Protein AF-A0A6A5ASH8-F1 (afdb_monomer_lite)

InterPro domains:
  IPR018303 P-type ATPase, phosphorylation site [PS00154] (91-97)
  IPR023299 P-type ATPase, cytoplasmic domain N [G3DSA:3.40.1110.10] (84-342)
  IPR023299 P-type ATPase, cytoplasmic domain N [SSF81660] (96-300)

Secondary structure (DSSP, 8-state):
-GGGGGGS-TTHHHHHHHHHHHHHHHHHT-GGGEE--S-----S--TTSTTTTS--------------EEP--S-STTTTGGGT-------TBTTTEEEEEEEEEEEETTEEE----SS----TT---TTB----HHHHIIIIIS--HHHHHHHHHHHHSS-PEEEE-TTT--EEEE-S-HHHHHHHHHHHHTTEEEEEE-SSEEEEEETTEEEEEEEEEEE---TTT-EEEEEEEETT-S--EEEEEEE-HHHHGGGBPPPSSHHHHHHHHHHHHHHHHHHHTT-EEEEEEEEEE-HHHHHHHHHHHHHHHH-TT--HHHHHHHHHHHT-SBEEEEEEEEEEEE--TTGGGT--

Radius of gyration: 28.32 Å; chains: 1; bounding box: 68×52×88 Å

Sequence (355 aa):
MLLFSNFVPISLQVTVDITRFVQSILLCLDTEMALGGVGVTVYPYCPCYIYTHYLYSTKYYISLNLSLSWCQVRCSDLNEDLGVIQHIFTDKTGTLTCNNMEFRKCAIDGVSFGNVAGPPSAPRGSYLTHVNIADKALQQKVVDERHPRFVQFFVNLAVNSAVVPIVDAGTGRLVYSAISPDEEALVCAAKHFDVTLLRHDSTSVAVSRFGDTVLFDVLHMFEFSSERKKSSMIVRERGGSAGVILFCKGADTVVFPALRSPVDAEEDERYTAMKQHLVTYAAEGLRVLCVAQRELSDDVYEAWNAKYLAAKTASDTTEDDLDAIVRDIETQLDLVGITGTTLLVMTYPAWKQTL

Structure (mmCIF, N/CA/C/O backbone):
data_AF-A0A6A5ASH8-F1
#
_entry.id   AF-A0A6A5ASH8-F1
#
loop_
_atom_site.group_PDB
_atom_site.id
_atom_site.type_symbol
_atom_site.label_atom_id
_atom_site.label_alt_id
_atom_site.label_comp_id
_atom_site.label_asym_id
_atom_site.label_entity_id
_atom_site.label_seq_id
_atom_site.pdbx_PDB_ins_code
_atom_site.Cartn_x
_atom_site.Cartn_y
_atom_site.Cartn_z
_atom_site.occupancy
_atom_site.B_iso_or_equiv
_atom_site.auth_seq_id
_atom_site.auth_comp_id
_atom_site.auth_asym_id
_atom_site.auth_atom_id
_atom_site.pdbx_PDB_model_num
ATOM 1 N N . MET A 1 1 ? 45.382 25.928 -60.338 1.00 61.06 1 MET A N 1
ATOM 2 C CA . MET A 1 1 ? 44.403 25.399 -59.360 1.00 61.06 1 MET A CA 1
ATOM 3 C C . MET A 1 1 ? 43.492 24.305 -59.920 1.00 61.06 1 MET A C 1
ATOM 5 O O . MET A 1 1 ? 43.236 23.367 -59.186 1.00 61.06 1 MET A O 1
ATOM 9 N N . LEU A 1 2 ? 43.055 24.340 -61.190 1.00 70.31 2 LEU A N 1
ATOM 10 C CA . LEU A 1 2 ? 42.171 23.300 -61.761 1.00 70.31 2 LEU A CA 1
ATOM 11 C C . LEU A 1 2 ? 42.759 21.873 -61.758 1.00 70.31 2 LEU A C 1
ATOM 13 O O . LEU A 1 2 ? 42.011 20.919 -61.578 1.00 70.31 2 LEU A O 1
ATOM 17 N N . LEU A 1 3 ? 44.085 21.722 -61.879 1.00 74.62 3 LEU A N 1
ATOM 18 C CA . LEU A 1 3 ? 44.760 20.412 -61.876 1.00 74.62 3 LEU A CA 1
ATOM 19 C C . LEU A 1 3 ? 44.613 19.641 -60.545 1.00 74.62 3 LEU A C 1
ATOM 21 O O . LEU A 1 3 ? 44.670 18.419 -60.540 1.00 74.62 3 LEU A O 1
ATOM 25 N N . PHE A 1 4 ? 44.401 20.352 -59.430 1.00 78.88 4 PHE A N 1
ATOM 26 C CA . PHE A 1 4 ? 44.223 19.781 -58.085 1.00 78.88 4 PHE A CA 1
ATOM 27 C C . PHE A 1 4 ? 42.782 19.916 -57.571 1.00 78.88 4 PHE A C 1
ATOM 29 O O . PHE A 1 4 ? 42.524 19.702 -56.392 1.00 78.88 4 PHE A O 1
ATOM 36 N N . SER A 1 5 ? 41.829 20.267 -58.442 1.00 73.94 5 SER A N 1
ATOM 37 C CA . SER A 1 5 ? 40.418 20.445 -58.061 1.00 73.94 5 SER A CA 1
ATOM 38 C C . SER A 1 5 ? 39.771 19.175 -57.494 1.00 73.94 5 SER A C 1
ATOM 40 O O . SER A 1 5 ? 38.853 19.272 -56.691 1.00 73.94 5 SER A O 1
ATOM 42 N N . ASN A 1 6 ? 40.305 17.998 -57.833 1.00 75.00 6 ASN A N 1
ATOM 43 C CA . ASN A 1 6 ? 39.847 16.701 -57.329 1.00 75.00 6 ASN A CA 1
ATOM 44 C C . ASN A 1 6 ? 40.513 16.261 -56.012 1.00 75.00 6 ASN A C 1
ATOM 46 O O . ASN A 1 6 ? 40.246 15.157 -55.547 1.00 75.00 6 ASN A O 1
ATOM 50 N N . PHE A 1 7 ? 41.396 17.072 -55.414 1.00 82.50 7 PHE A N 1
ATOM 51 C CA . PHE A 1 7 ? 42.051 16.718 -54.145 1.00 82.50 7 PHE A CA 1
ATOM 52 C C . PHE A 1 7 ? 41.056 16.689 -52.972 1.00 82.50 7 PHE A C 1
ATOM 54 O O . PHE A 1 7 ? 41.227 15.920 -52.032 1.00 82.50 7 PHE A O 1
ATOM 61 N N . VAL A 1 8 ? 39.981 17.480 -53.069 1.00 82.62 8 VAL A N 1
ATOM 62 C CA . VAL A 1 8 ? 38.765 17.328 -52.263 1.00 82.62 8 VAL A CA 1
ATOM 63 C C . VAL A 1 8 ? 37.670 16.809 -53.198 1.00 82.62 8 VAL A C 1
ATOM 65 O O . VAL A 1 8 ? 37.247 17.544 -54.092 1.00 82.62 8 VAL A O 1
ATOM 68 N N . PRO A 1 9 ? 37.223 15.550 -53.055 1.00 85.56 9 PRO A N 1
ATOM 69 C CA . PRO A 1 9 ? 36.220 14.990 -53.949 1.00 85.56 9 PRO A CA 1
ATOM 70 C C . PRO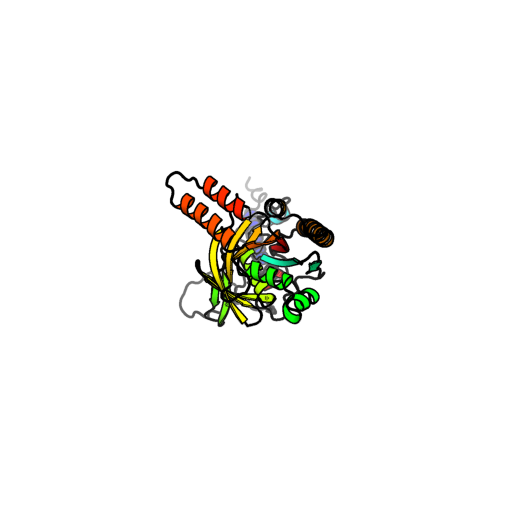 A 1 9 ? 34.888 15.728 -53.807 1.00 85.56 9 PRO A C 1
ATOM 72 O O . PRO A 1 9 ? 34.335 15.817 -52.714 1.00 85.56 9 PRO A O 1
ATOM 75 N N . ILE A 1 10 ? 34.323 16.188 -54.925 1.00 83.56 10 ILE A N 1
ATOM 76 C CA . ILE A 1 10 ? 33.006 16.852 -54.954 1.00 83.56 10 ILE A CA 1
ATOM 77 C C . ILE A 1 10 ? 31.899 15.900 -54.464 1.00 83.56 10 ILE A C 1
ATOM 79 O O . ILE A 1 10 ? 30.915 16.330 -53.870 1.00 83.56 10 ILE A O 1
ATOM 83 N N . SER A 1 11 ? 32.075 14.591 -54.666 1.00 90.81 11 SER A N 1
ATOM 84 C CA . SER A 1 11 ? 31.130 13.560 -54.233 1.00 90.81 11 SER A CA 1
A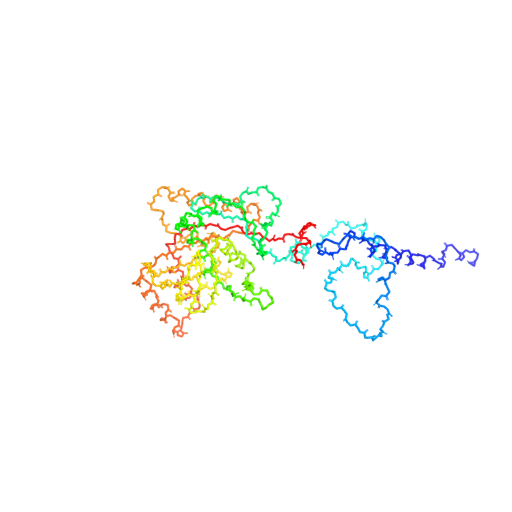TOM 85 C C . SER A 1 11 ? 31.246 13.174 -52.757 1.00 90.81 11 SER A C 1
ATOM 87 O O . SER A 1 11 ? 30.417 12.396 -52.299 1.00 90.81 11 SER A O 1
ATOM 89 N N . LEU A 1 12 ? 32.248 13.666 -52.013 1.00 89.88 12 LEU A N 1
ATOM 90 C CA . LEU A 1 12 ? 32.526 13.201 -50.647 1.00 89.88 12 LEU A CA 1
ATOM 91 C C . LEU A 1 12 ? 31.302 13.346 -49.734 1.00 89.88 12 LEU A C 1
ATOM 93 O O . LEU A 1 12 ? 30.912 12.379 -49.088 1.00 89.88 12 LEU A O 1
ATOM 97 N N . GLN A 1 13 ? 30.665 14.521 -49.741 1.00 88.50 13 GLN A N 1
ATOM 98 C CA . GLN A 1 13 ? 29.492 14.785 -48.906 1.00 88.50 13 GLN A CA 1
ATOM 99 C C . GLN A 1 13 ? 28.311 13.885 -49.287 1.00 88.50 13 GLN A C 1
ATOM 101 O O . GLN A 1 13 ? 27.715 13.255 -48.423 1.00 88.50 13 GLN A O 1
ATOM 106 N N . VAL A 1 14 ? 28.036 13.743 -50.588 1.00 90.25 14 VAL A N 1
ATOM 107 C CA . VAL A 1 14 ? 26.940 12.897 -51.086 1.00 90.25 14 VAL A CA 1
ATOM 108 C C . VAL A 1 14 ? 27.158 11.431 -50.701 1.00 90.25 14 VAL A C 1
ATOM 110 O O . VAL A 1 14 ? 26.218 10.753 -50.295 1.00 90.25 14 VAL A O 1
ATOM 113 N N . THR A 1 15 ? 28.395 10.934 -50.784 1.00 92.31 15 THR A N 1
ATOM 114 C CA . THR A 1 15 ? 28.727 9.566 -50.367 1.00 92.31 15 THR A CA 1
ATOM 115 C C . THR A 1 15 ? 28.517 9.363 -48.863 1.00 92.31 15 THR A C 1
ATOM 117 O O . THR A 1 15 ? 27.989 8.324 -48.465 1.00 92.31 15 THR A O 1
ATOM 120 N N . VAL A 1 16 ? 28.896 10.334 -48.026 1.00 89.94 16 VAL A N 1
ATOM 121 C CA . VAL A 1 16 ? 28.680 10.277 -46.568 1.00 89.94 16 VAL A CA 1
ATOM 122 C C . VAL A 1 16 ? 27.186 10.291 -46.237 1.00 89.94 16 VAL A C 1
ATOM 124 O O . VAL A 1 16 ? 26.731 9.437 -45.478 1.00 89.94 16 VAL A O 1
ATOM 127 N N . ASP A 1 17 ? 26.407 11.173 -46.864 1.00 87.69 17 ASP A N 1
ATOM 128 C CA . ASP A 1 17 ? 24.962 11.277 -46.631 1.00 87.69 17 ASP A CA 1
ATOM 129 C C . ASP A 1 17 ? 24.230 9.985 -47.040 1.00 87.69 17 ASP A C 1
ATOM 131 O O . ASP A 1 17 ? 23.392 9.478 -46.292 1.00 87.69 17 ASP A O 1
ATOM 135 N N . ILE A 1 18 ? 24.595 9.385 -48.183 1.00 88.19 18 ILE A N 1
ATOM 136 C CA . ILE A 1 18 ? 24.060 8.080 -48.612 1.00 88.19 18 ILE A CA 1
ATOM 137 C C . ILE A 1 18 ? 24.446 6.982 -47.617 1.00 88.19 18 ILE A C 1
ATOM 139 O O . ILE A 1 18 ? 23.618 6.135 -47.283 1.00 88.19 18 ILE A O 1
ATOM 143 N N . THR A 1 19 ? 25.686 6.989 -47.127 1.00 90.31 19 THR A N 1
ATOM 144 C CA . THR A 1 19 ? 26.158 5.990 -46.158 1.00 90.31 19 THR A CA 1
ATOM 145 C C . THR A 1 19 ? 25.352 6.071 -44.862 1.00 90.31 19 THR A C 1
ATOM 147 O O . THR A 1 19 ? 24.836 5.052 -44.400 1.00 90.31 19 THR A O 1
ATOM 150 N N . ARG A 1 20 ? 25.157 7.280 -44.324 1.00 87.69 20 ARG A N 1
ATOM 151 C CA . ARG A 1 20 ? 24.332 7.534 -43.131 1.00 87.69 20 ARG A CA 1
ATOM 152 C C . ARG A 1 20 ? 22.879 7.131 -43.342 1.00 87.69 20 ARG A C 1
ATOM 154 O O . ARG A 1 20 ? 22.284 6.497 -42.476 1.00 87.69 20 ARG A O 1
ATOM 161 N N . PHE A 1 21 ? 22.322 7.429 -44.511 1.00 85.56 21 PHE A N 1
ATOM 162 C CA . PHE A 1 21 ? 20.964 7.026 -44.861 1.00 85.56 21 PHE A CA 1
ATOM 163 C C . PHE A 1 21 ? 20.799 5.498 -44.874 1.00 85.56 21 PHE A C 1
ATOM 165 O O . PHE A 1 21 ? 19.860 4.971 -44.277 1.00 85.56 21 PHE A O 1
ATOM 172 N N . VAL A 1 22 ? 21.735 4.769 -45.492 1.00 85.94 22 VAL A N 1
ATOM 173 C CA . VAL A 1 22 ? 21.712 3.297 -45.517 1.00 85.94 22 VAL A CA 1
ATOM 174 C C . VAL A 1 22 ? 21.874 2.716 -44.110 1.00 85.94 22 VAL A C 1
ATOM 176 O O . VAL A 1 22 ? 21.140 1.797 -43.751 1.00 85.94 22 VAL A O 1
ATOM 179 N N . GLN A 1 23 ? 22.772 3.266 -43.287 1.00 88.50 23 GLN A N 1
ATOM 180 C CA . GLN A 1 23 ? 22.913 2.870 -41.880 1.00 88.50 23 GLN A CA 1
ATOM 181 C C . GLN A 1 23 ? 21.595 3.035 -41.109 1.00 88.50 23 GLN A C 1
ATOM 183 O O . GLN A 1 23 ? 21.186 2.122 -40.394 1.00 88.50 23 GLN A O 1
ATOM 188 N N . SER A 1 24 ? 20.893 4.157 -41.293 1.00 85.25 24 SER A N 1
ATOM 189 C CA . SER A 1 24 ? 19.597 4.392 -40.648 1.00 85.25 24 SER A CA 1
ATOM 190 C C . SER A 1 24 ? 18.530 3.388 -41.086 1.00 85.25 24 SER A C 1
ATOM 192 O O . SER A 1 24 ? 17.739 2.953 -40.254 1.00 85.25 24 SER A O 1
ATOM 194 N N . ILE A 1 25 ? 18.521 2.973 -42.359 1.00 82.38 25 ILE A N 1
ATOM 195 C CA . ILE A 1 25 ? 17.627 1.904 -42.833 1.00 82.38 25 ILE A CA 1
ATOM 196 C C . ILE A 1 25 ? 17.935 0.590 -42.113 1.00 82.38 25 ILE A C 1
ATOM 198 O O . ILE A 1 25 ? 17.011 -0.076 -41.656 1.00 82.38 25 ILE A O 1
ATOM 202 N N . LEU A 1 26 ? 19.214 0.223 -41.989 1.00 86.94 26 LEU A N 1
ATOM 203 C CA . LEU A 1 26 ? 19.607 -1.017 -41.318 1.00 86.94 26 LEU A CA 1
ATOM 204 C C . LEU A 1 26 ? 19.192 -1.027 -39.842 1.00 86.94 26 LEU A C 1
ATOM 206 O O . LEU A 1 26 ? 18.666 -2.036 -39.384 1.00 86.94 26 LEU A O 1
ATOM 210 N N . LEU A 1 27 ? 19.346 0.095 -39.130 1.00 82.50 27 LEU A N 1
ATOM 211 C CA . LEU A 1 27 ? 18.881 0.231 -37.744 1.00 82.50 27 LEU A CA 1
ATOM 212 C C . LEU A 1 27 ? 17.358 0.064 -37.627 1.00 82.50 27 LEU A C 1
ATOM 214 O O . LEU A 1 27 ? 16.881 -0.630 -36.738 1.00 82.50 27 LEU A O 1
ATOM 218 N N . CYS A 1 28 ? 16.579 0.652 -38.537 1.00 81.88 28 CYS A N 1
ATOM 219 C CA . CYS A 1 28 ? 15.118 0.514 -38.521 1.00 81.88 28 CYS A CA 1
ATOM 220 C C . CYS A 1 28 ? 14.630 -0.910 -38.855 1.00 81.88 28 CYS A C 1
ATOM 222 O O . CYS A 1 28 ? 13.510 -1.271 -38.497 1.00 81.88 28 CYS A O 1
ATOM 224 N N . LEU A 1 29 ? 15.433 -1.705 -39.571 1.00 80.69 29 LEU A N 1
ATOM 225 C CA . LEU A 1 29 ? 15.098 -3.080 -39.959 1.00 80.69 29 LEU A CA 1
ATOM 226 C C . LEU A 1 29 ? 15.543 -4.130 -38.934 1.00 80.69 29 LEU A C 1
ATOM 228 O O . LEU A 1 29 ? 15.264 -5.315 -39.128 1.00 80.69 29 LEU A O 1
ATOM 232 N N . ASP A 1 30 ? 16.224 -3.720 -37.864 1.00 81.81 30 ASP A N 1
ATOM 233 C CA . ASP A 1 30 ? 16.672 -4.634 -36.823 1.00 81.81 30 ASP A CA 1
ATOM 234 C C . ASP A 1 30 ? 15.481 -5.169 -36.014 1.00 81.81 30 ASP A C 1
ATOM 236 O O . ASP A 1 30 ? 14.775 -4.434 -35.318 1.00 81.81 30 ASP A O 1
ATOM 240 N N . THR A 1 31 ? 15.264 -6.480 -36.101 1.00 78.81 31 THR A N 1
ATOM 241 C CA . THR A 1 31 ? 14.181 -7.172 -35.401 1.00 78.81 31 THR A CA 1
ATOM 242 C C . THR A 1 31 ? 14.396 -7.242 -33.893 1.00 78.81 31 THR A C 1
ATOM 244 O O . THR A 1 31 ? 13.418 -7.373 -33.161 1.00 78.81 31 THR A O 1
ATOM 247 N N . GLU A 1 32 ? 15.639 -7.141 -33.413 1.00 79.12 32 GLU A N 1
ATOM 248 C CA . GLU A 1 32 ? 15.950 -7.131 -31.976 1.00 79.12 32 GLU A CA 1
ATOM 249 C C . GLU A 1 32 ? 15.582 -5.795 -31.315 1.00 79.12 32 GLU A C 1
ATOM 251 O O . GLU A 1 32 ? 15.390 -5.729 -30.101 1.00 79.12 32 GLU A O 1
ATOM 256 N N . MET A 1 33 ? 15.430 -4.734 -32.114 1.00 78.19 33 MET A N 1
ATOM 257 C CA . MET A 1 33 ? 14.974 -3.415 -31.667 1.00 78.19 33 MET A CA 1
ATOM 258 C C . MET A 1 33 ? 13.480 -3.173 -31.950 1.00 78.19 33 MET A C 1
ATOM 260 O O . MET A 1 33 ? 13.017 -2.028 -31.946 1.00 78.19 33 MET A O 1
ATOM 264 N N . ALA A 1 34 ? 12.718 -4.239 -32.210 1.00 75.31 34 ALA A N 1
ATOM 265 C CA . ALA A 1 34 ? 11.271 -4.190 -32.371 1.00 75.31 34 ALA A CA 1
ATOM 266 C C . ALA A 1 34 ? 10.556 -4.562 -31.064 1.00 75.31 34 ALA A C 1
ATOM 268 O O . ALA A 1 34 ? 10.851 -5.578 -30.433 1.00 75.31 34 ALA A O 1
ATOM 269 N N . LEU A 1 35 ? 9.559 -3.768 -30.679 1.00 67.38 35 LEU A N 1
ATOM 270 C CA . LEU A 1 35 ? 8.687 -4.037 -29.543 1.00 67.38 35 LEU A CA 1
ATOM 271 C C . LEU A 1 35 ? 7.365 -4.647 -30.019 1.00 67.38 35 LEU A C 1
ATOM 273 O O . LEU A 1 35 ? 6.595 -3.975 -30.700 1.00 67.38 35 LEU A O 1
ATOM 277 N N . GLY A 1 36 ? 7.081 -5.894 -29.627 1.00 55.91 36 GLY A N 1
ATOM 278 C CA . GLY A 1 36 ? 5.807 -6.570 -29.892 1.00 55.91 36 GLY A CA 1
ATOM 279 C C . GLY A 1 36 ? 5.441 -7.592 -28.808 1.00 55.91 36 GLY A C 1
ATOM 280 O O . GLY A 1 36 ? 6.280 -8.394 -28.386 1.00 55.91 36 GLY A O 1
ATOM 281 N N . GLY A 1 37 ? 4.182 -7.557 -28.359 1.00 41.97 37 GLY A N 1
ATOM 282 C CA . GLY A 1 37 ? 3.605 -8.518 -27.417 1.00 41.97 37 GLY A CA 1
ATOM 283 C C . GLY A 1 37 ? 3.565 -9.947 -27.980 1.00 41.97 37 GLY A C 1
ATOM 284 O O . GLY A 1 37 ? 3.381 -10.157 -29.174 1.00 41.97 37 GLY A O 1
ATOM 285 N N . VAL A 1 38 ? 3.804 -10.915 -27.090 1.00 35.34 38 VAL A N 1
ATOM 286 C CA . VAL A 1 38 ? 3.651 -12.383 -27.198 1.00 35.34 38 VAL A CA 1
ATOM 287 C C . VAL A 1 38 ? 3.452 -12.993 -28.608 1.00 35.34 38 VAL A C 1
ATOM 289 O O . VAL A 1 38 ? 2.374 -12.946 -29.187 1.00 35.34 38 VAL A O 1
ATOM 292 N N . GLY A 1 39 ? 4.447 -13.766 -29.068 1.00 36.59 39 GLY A N 1
ATOM 293 C CA . GLY A 1 39 ? 4.182 -14.977 -29.864 1.00 36.59 39 GLY A CA 1
ATOM 294 C C . GLY A 1 39 ? 4.119 -14.869 -31.391 1.00 36.59 39 GLY A C 1
ATOM 295 O O . GLY A 1 39 ? 3.540 -15.758 -32.009 1.00 36.59 39 GLY A O 1
ATOM 296 N N . VAL A 1 40 ? 4.732 -13.868 -32.028 1.0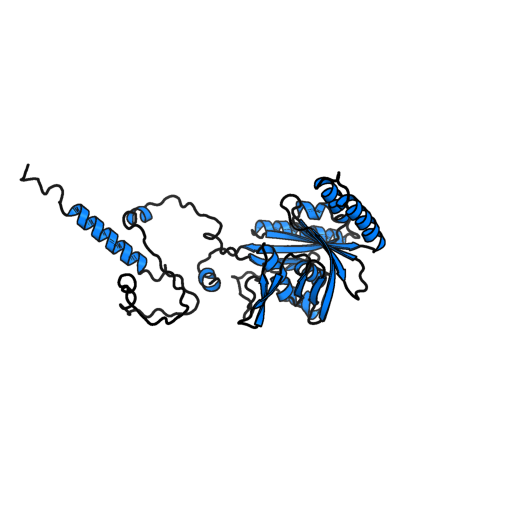0 31.78 40 VAL A N 1
ATOM 297 C CA . VAL A 1 40 ? 4.863 -13.859 -33.497 1.00 31.78 40 VAL A CA 1
ATOM 298 C C . VAL A 1 40 ? 6.238 -14.382 -33.908 1.00 31.78 40 VAL A C 1
ATOM 300 O O . VAL A 1 40 ? 7.262 -13.738 -33.691 1.00 31.78 40 VAL A O 1
ATOM 303 N N . THR A 1 41 ? 6.266 -15.571 -34.508 1.00 31.61 41 THR A N 1
ATOM 304 C CA . THR A 1 41 ? 7.421 -16.058 -35.266 1.00 31.61 41 THR A CA 1
ATOM 305 C C . THR A 1 41 ? 7.581 -15.162 -36.493 1.00 31.61 41 THR A C 1
ATOM 307 O O . THR A 1 41 ? 6.741 -15.182 -37.392 1.00 31.61 41 THR A O 1
ATOM 310 N N . VAL A 1 42 ? 8.627 -14.337 -36.514 1.00 34.16 42 VAL A N 1
ATOM 311 C CA . VAL A 1 42 ? 8.970 -13.514 -37.677 1.00 34.16 42 VAL A CA 1
ATOM 312 C C . VAL A 1 42 ? 9.435 -14.457 -38.786 1.00 34.16 42 VAL A C 1
ATOM 314 O O . VAL A 1 42 ? 10.503 -15.059 -38.687 1.00 34.16 42 VAL A O 1
ATOM 317 N N . TYR A 1 43 ? 8.629 -14.622 -39.835 1.00 30.89 43 TYR A N 1
ATOM 318 C CA . TYR A 1 43 ? 9.119 -15.232 -41.067 1.00 30.89 43 TYR A CA 1
ATOM 319 C C . TYR A 1 43 ? 9.972 -14.195 -41.803 1.00 30.89 43 TYR A C 1
ATOM 321 O O . TYR A 1 43 ? 9.499 -13.074 -42.023 1.00 30.89 43 TYR A O 1
ATOM 329 N N . PRO A 1 44 ? 11.211 -14.530 -42.208 1.00 34.25 44 PRO A N 1
ATOM 330 C CA . PRO A 1 44 ? 11.938 -13.675 -43.125 1.00 34.25 44 PRO A CA 1
ATOM 331 C C . PRO A 1 44 ? 11.151 -13.676 -44.442 1.00 34.25 44 PRO A C 1
ATOM 333 O O . PRO A 1 44 ? 10.610 -14.706 -44.836 1.00 34.25 44 PRO A O 1
ATOM 336 N N . TYR A 1 45 ? 11.093 -12.526 -45.112 1.00 36.28 45 TYR A N 1
ATOM 337 C CA . TYR A 1 45 ? 10.423 -12.292 -46.399 1.00 36.28 45 TYR A CA 1
ATOM 338 C C . TYR A 1 45 ? 8.913 -11.955 -46.347 1.00 36.28 45 TYR A C 1
ATOM 340 O O . TYR A 1 45 ? 8.065 -12.727 -46.780 1.00 36.28 45 TYR A O 1
ATOM 348 N N . CYS A 1 46 ? 8.579 -10.701 -46.012 1.00 33.97 46 CYS A N 1
ATOM 349 C CA . CYS A 1 46 ? 7.640 -9.956 -46.865 1.00 33.97 46 CYS A CA 1
ATOM 350 C C . CYS A 1 46 ? 8.140 -8.522 -47.097 1.00 33.97 46 CYS A C 1
ATOM 352 O O . CYS A 1 46 ? 8.081 -7.701 -46.183 1.00 33.97 46 CYS A O 1
ATOM 354 N N . PRO A 1 47 ? 8.590 -8.172 -48.315 1.00 35.25 47 PRO A N 1
ATOM 355 C CA . PRO A 1 47 ? 9.037 -6.819 -48.669 1.00 35.25 47 PRO A CA 1
ATOM 356 C C . PRO A 1 47 ? 7.875 -5.811 -48.816 1.00 35.25 47 PRO A C 1
ATOM 358 O O . PRO A 1 47 ? 8.011 -4.779 -49.464 1.00 35.25 47 PRO A O 1
ATOM 361 N N . CYS A 1 48 ? 6.710 -6.104 -48.235 1.00 34.56 48 CYS A N 1
ATOM 362 C CA . CYS A 1 48 ? 5.454 -5.421 -48.515 1.00 34.56 48 CYS A CA 1
ATOM 363 C C . CYS A 1 48 ? 5.071 -4.326 -47.491 1.00 34.56 48 CYS A C 1
ATOM 365 O O . CYS A 1 48 ? 4.190 -3.521 -47.780 1.00 34.56 48 CYS A O 1
ATOM 367 N N . TYR A 1 49 ? 5.744 -4.233 -46.335 1.00 40.47 49 TYR A N 1
ATOM 368 C CA . TYR A 1 49 ? 5.362 -3.302 -45.253 1.00 40.47 49 TYR A CA 1
ATOM 369 C C . TYR A 1 49 ? 6.155 -1.986 -45.185 1.00 40.47 49 TYR A C 1
ATOM 371 O O . TYR A 1 49 ? 5.798 -1.095 -44.422 1.00 40.47 49 TYR A O 1
ATOM 379 N N . ILE A 1 50 ? 7.200 -1.817 -46.001 1.00 39.06 50 ILE A N 1
ATOM 380 C CA . ILE A 1 50 ? 8.058 -0.614 -45.956 1.00 39.06 50 ILE A CA 1
ATOM 381 C C . ILE A 1 50 ? 7.436 0.572 -46.731 1.00 39.06 50 ILE A C 1
ATOM 383 O O . ILE A 1 50 ? 7.841 1.718 -46.558 1.00 39.06 50 ILE A O 1
ATOM 387 N N . TYR A 1 51 ? 6.399 0.346 -47.546 1.00 31.78 51 TYR A N 1
ATOM 388 C CA . TYR A 1 51 ? 5.868 1.368 -48.463 1.00 31.78 51 TYR A CA 1
ATOM 389 C C . TYR A 1 51 ? 4.671 2.189 -47.954 1.00 31.78 51 TYR A C 1
ATOM 391 O O . TYR A 1 51 ? 4.264 3.143 -48.620 1.00 31.78 51 TYR A O 1
ATOM 399 N N . THR A 1 52 ? 4.095 1.890 -46.789 1.00 35.28 52 THR A N 1
ATOM 400 C CA . THR A 1 52 ? 2.809 2.492 -46.382 1.00 35.28 52 THR A CA 1
ATOM 401 C C . THR A 1 52 ? 2.888 3.878 -45.741 1.00 35.28 52 THR A C 1
ATOM 403 O O . THR A 1 52 ? 1.847 4.397 -45.352 1.00 35.28 52 THR A O 1
ATOM 406 N N . HIS A 1 53 ? 4.053 4.534 -45.678 1.00 36.16 53 HIS A N 1
ATOM 407 C CA . HIS A 1 53 ? 4.136 5.903 -45.140 1.00 36.16 53 HIS A CA 1
ATOM 408 C C . HIS A 1 53 ? 4.266 7.036 -46.172 1.00 36.16 53 HIS A C 1
ATOM 410 O O . HIS A 1 53 ? 4.273 8.196 -45.767 1.00 36.16 53 HIS A O 1
ATOM 416 N N . TYR A 1 54 ? 4.282 6.746 -47.482 1.00 34.69 54 TYR A N 1
ATOM 417 C CA . TYR A 1 54 ? 4.434 7.782 -48.523 1.00 34.69 54 TYR A CA 1
ATOM 418 C C . TYR A 1 54 ? 3.280 7.944 -49.524 1.00 34.69 54 TYR A C 1
ATOM 420 O O . TYR A 1 54 ? 3.379 8.783 -50.416 1.00 34.69 54 TYR A O 1
ATOM 428 N N . LEU A 1 55 ? 2.157 7.233 -49.387 1.00 28.23 55 LEU A N 1
ATOM 429 C CA . LEU A 1 55 ? 1.014 7.413 -50.292 1.00 28.23 55 LEU A CA 1
ATOM 430 C C . LEU A 1 55 ? -0.301 7.533 -49.517 1.00 28.23 55 LEU A C 1
ATOM 432 O O . LEU A 1 55 ? -0.894 6.548 -49.089 1.00 28.23 55 LEU A O 1
ATOM 436 N N . TYR A 1 56 ? -0.781 8.769 -49.377 1.00 36.28 56 TYR A N 1
ATOM 437 C CA . TYR A 1 56 ? -2.186 9.046 -49.092 1.00 36.28 56 TYR A CA 1
ATOM 438 C C . TYR A 1 56 ? -3.040 8.611 -50.291 1.00 36.28 56 TYR A C 1
ATOM 440 O O . TYR A 1 56 ? -2.903 9.204 -51.357 1.00 36.28 56 TYR A O 1
ATOM 448 N N . SER A 1 57 ? -3.952 7.644 -50.113 1.00 29.23 57 SER A N 1
ATOM 449 C CA . SER A 1 57 ? -5.300 7.660 -50.715 1.00 29.23 57 SER A CA 1
ATOM 450 C C . SER A 1 57 ? -6.171 6.469 -50.266 1.00 29.23 57 SER A C 1
ATOM 452 O O . SER A 1 57 ? -5.847 5.318 -50.513 1.00 29.23 57 SER A O 1
ATOM 454 N N . THR A 1 58 ? -7.306 6.817 -49.651 1.00 33.16 58 THR A N 1
ATOM 455 C CA . THR A 1 58 ? -8.630 6.155 -49.569 1.00 33.16 58 THR A CA 1
ATOM 456 C C . THR A 1 58 ? -8.833 4.639 -49.325 1.00 33.16 58 THR A C 1
ATOM 458 O O . THR A 1 58 ? -8.539 3.792 -50.156 1.00 33.16 58 THR A O 1
ATOM 461 N N . LYS A 1 59 ? -9.655 4.405 -48.277 1.00 32.97 59 LYS A N 1
ATOM 462 C CA . LYS A 1 59 ? -10.626 3.313 -48.016 1.00 32.97 59 LYS A CA 1
ATOM 463 C C . LYS A 1 59 ? -10.081 1.946 -47.564 1.00 32.97 59 LYS A C 1
ATOM 465 O O . LYS A 1 59 ? -9.167 1.398 -48.151 1.00 32.97 59 LYS A O 1
ATOM 470 N N . TYR A 1 60 ? -10.782 1.395 -46.563 1.00 27.42 60 TYR A N 1
ATOM 471 C CA . TYR A 1 60 ? -10.590 0.132 -45.824 1.00 27.42 60 TYR A CA 1
ATOM 472 C C . TYR A 1 60 ? -9.671 0.209 -44.591 1.00 27.42 60 TYR A C 1
ATOM 474 O O . TYR A 1 60 ? -8.468 -0.006 -44.655 1.00 27.42 60 TYR A O 1
ATOM 482 N N . TYR A 1 61 ? -10.290 0.470 -43.433 1.00 28.58 61 TYR A N 1
ATOM 483 C CA . TYR A 1 61 ? -9.711 0.188 -42.120 1.00 28.58 61 TYR A CA 1
ATOM 484 C C . TYR A 1 61 ? -9.928 -1.293 -41.796 1.00 28.58 61 TYR A C 1
ATOM 486 O O . TYR A 1 61 ? -11.067 -1.732 -41.647 1.00 28.58 61 TYR A O 1
ATOM 494 N N . ILE A 1 62 ? -8.843 -2.050 -41.657 1.00 26.77 62 ILE A N 1
ATOM 495 C CA . ILE A 1 62 ? -8.838 -3.307 -40.909 1.00 26.77 62 ILE A CA 1
ATOM 496 C C . ILE A 1 62 ? -8.025 -3.014 -39.649 1.00 26.77 62 ILE A C 1
ATOM 498 O O . ILE A 1 62 ? -6.805 -2.891 -39.709 1.00 26.77 62 ILE A O 1
ATOM 502 N N . SER A 1 63 ? -8.702 -2.835 -38.514 1.00 30.11 63 SER A N 1
ATOM 503 C CA . SER A 1 63 ? -8.051 -2.687 -37.213 1.00 30.11 63 SER A CA 1
ATOM 504 C C . SER A 1 63 ? -7.536 -4.052 -36.746 1.00 30.11 63 SER A C 1
ATOM 506 O O . SER A 1 63 ? -8.183 -4.736 -35.953 1.00 30.11 63 SER A O 1
ATOM 508 N N . LEU A 1 64 ? -6.381 -4.479 -37.255 1.00 34.38 64 LEU A N 1
ATOM 509 C CA . LEU A 1 64 ? -5.560 -5.442 -36.529 1.00 34.38 64 LEU A CA 1
ATOM 510 C C . LEU A 1 64 ? -4.810 -4.649 -35.455 1.00 34.38 64 LEU A C 1
ATOM 512 O O . LEU A 1 64 ? -3.929 -3.855 -35.775 1.00 34.38 64 LEU A O 1
ATOM 516 N N . ASN A 1 65 ? -5.181 -4.843 -34.188 1.00 33.62 65 ASN A N 1
ATOM 517 C CA . ASN A 1 65 ? -4.409 -4.385 -33.031 1.00 33.62 65 ASN A CA 1
ATOM 518 C C . ASN A 1 65 ? -3.062 -5.135 -32.996 1.00 33.62 65 ASN A C 1
ATOM 520 O O . ASN A 1 65 ? -2.897 -6.099 -32.257 1.00 33.62 65 ASN A O 1
ATOM 524 N N . LEU A 1 66 ? -2.110 -4.732 -33.838 1.00 42.34 66 LEU A N 1
ATOM 525 C CA . LEU A 1 66 ? -0.695 -5.063 -33.688 1.00 42.34 66 LEU A CA 1
ATOM 526 C C . LEU A 1 66 ? 0.056 -3.763 -33.423 1.00 42.34 66 LEU A C 1
ATOM 528 O O . LEU A 1 66 ? 0.504 -3.084 -34.344 1.00 42.34 66 LEU A O 1
ATOM 532 N N . SER A 1 67 ? 0.193 -3.413 -32.150 1.00 48.72 67 SER A N 1
ATOM 533 C CA . SER A 1 67 ? 1.075 -2.350 -31.666 1.00 48.72 67 SER A CA 1
ATOM 534 C C . SER A 1 67 ? 2.544 -2.798 -31.722 1.00 48.72 67 SER A C 1
ATOM 536 O O . SER A 1 67 ? 3.237 -2.835 -30.710 1.00 48.72 67 SER A O 1
ATOM 538 N N . LEU A 1 68 ? 3.031 -3.176 -32.908 1.00 58.53 68 LEU A N 1
ATOM 539 C CA . LEU A 1 68 ? 4.461 -3.392 -33.130 1.00 58.53 68 LEU A CA 1
ATOM 540 C C . LEU A 1 68 ? 5.140 -2.036 -33.328 1.00 58.53 68 LEU A C 1
ATOM 542 O O . LEU A 1 68 ? 4.973 -1.398 -34.369 1.00 58.53 68 LEU A O 1
ATOM 546 N N . SER A 1 69 ? 5.895 -1.601 -32.323 1.00 66.81 69 SER A N 1
ATOM 547 C CA . SER A 1 69 ? 6.678 -0.364 -32.371 1.00 66.81 69 SER A CA 1
ATOM 548 C C . SER A 1 69 ? 8.125 -0.701 -32.709 1.00 66.81 69 SER A C 1
ATOM 550 O O . SER A 1 69 ? 8.793 -1.405 -31.960 1.00 66.81 69 SER A O 1
ATOM 552 N N . TRP A 1 70 ? 8.613 -0.207 -33.842 1.00 76.69 70 TRP A N 1
ATOM 553 C CA . TRP A 1 70 ? 9.980 -0.445 -34.308 1.00 76.69 70 TRP A CA 1
ATOM 554 C C . TRP A 1 70 ? 10.898 0.703 -33.899 1.00 76.69 70 TRP A C 1
ATOM 556 O O . TRP A 1 70 ? 10.445 1.844 -33.760 1.00 76.69 70 TRP A O 1
ATOM 566 N N . CYS A 1 71 ? 12.195 0.422 -33.763 1.00 81.31 71 CYS A N 1
ATOM 567 C CA . CYS A 1 71 ? 13.206 1.471 -33.732 1.00 81.31 71 CYS A CA 1
ATOM 568 C C . CYS A 1 71 ? 13.060 2.371 -34.965 1.00 81.31 71 CYS A C 1
ATOM 570 O O . CYS A 1 71 ? 12.963 1.899 -36.098 1.00 81.31 71 CYS A O 1
ATOM 572 N N . GLN A 1 72 ? 13.030 3.682 -34.736 1.00 82.62 72 GLN A N 1
ATOM 573 C CA . GLN A 1 72 ? 12.911 4.667 -35.797 1.00 82.62 72 GLN A CA 1
ATOM 574 C C . GLN A 1 72 ? 14.014 5.707 -35.655 1.00 82.62 72 GLN A C 1
ATOM 576 O O . GLN A 1 72 ? 14.017 6.509 -34.720 1.00 82.62 72 GLN A O 1
ATOM 581 N N . VAL A 1 73 ? 14.913 5.750 -36.635 1.00 82.38 73 VAL A N 1
ATOM 582 C CA . VAL A 1 73 ? 15.932 6.796 -36.712 1.00 82.38 73 VAL A CA 1
ATOM 583 C C . VAL A 1 73 ? 15.292 8.089 -37.219 1.00 82.38 73 VAL A C 1
ATOM 585 O O . VAL A 1 73 ? 14.737 8.139 -38.315 1.00 82.38 73 VAL A O 1
ATOM 588 N N . ARG A 1 74 ? 15.344 9.146 -36.402 1.00 84.75 74 ARG A N 1
ATOM 589 C CA . ARG A 1 74 ? 14.802 10.477 -36.741 1.00 84.75 74 ARG A CA 1
ATOM 590 C C . ARG A 1 74 ? 15.847 11.421 -37.337 1.00 84.75 74 ARG A C 1
ATOM 592 O O . ARG A 1 74 ? 15.474 12.341 -38.055 1.00 84.75 74 ARG A O 1
ATOM 599 N N . CYS A 1 75 ? 17.126 11.187 -37.047 1.00 84.94 75 CYS A N 1
ATOM 600 C CA . CYS A 1 75 ? 18.256 11.972 -37.534 1.00 84.94 75 CYS A CA 1
ATOM 601 C C . CYS A 1 75 ? 19.414 11.026 -37.875 1.00 84.94 75 CYS A C 1
ATOM 603 O O . CYS A 1 75 ? 19.935 10.362 -36.983 1.00 84.94 75 CYS A O 1
ATOM 605 N N . SER A 1 76 ? 19.792 10.942 -39.153 1.00 87.38 76 SER A N 1
ATOM 606 C CA . SER A 1 76 ? 20.855 10.050 -39.643 1.00 87.38 76 SER A CA 1
ATOM 607 C C . SER A 1 76 ? 22.266 10.617 -39.461 1.00 87.38 76 SER A C 1
ATOM 609 O O . SER A 1 76 ? 23.243 9.880 -39.565 1.00 87.38 76 SER A O 1
ATOM 611 N N . ASP A 1 77 ? 22.390 11.918 -39.183 1.00 86.69 77 ASP A N 1
ATOM 612 C CA . ASP A 1 77 ? 23.687 12.593 -39.035 1.00 86.69 77 ASP A CA 1
ATOM 613 C C . ASP A 1 77 ? 24.472 12.132 -37.806 1.00 86.69 77 ASP A C 1
ATOM 615 O O . ASP A 1 77 ? 25.695 12.225 -37.790 1.00 86.69 77 ASP A O 1
ATOM 619 N N . LEU A 1 78 ? 23.768 11.590 -36.811 1.00 88.25 78 LEU A N 1
ATOM 620 C CA . LEU A 1 78 ? 24.311 11.208 -35.507 1.00 88.25 78 LEU A CA 1
ATOM 621 C C . LEU A 1 78 ? 24.589 9.701 -35.387 1.00 88.25 78 LEU A C 1
ATOM 623 O O . LEU A 1 78 ? 24.895 9.220 -34.299 1.00 88.25 78 LEU A O 1
ATOM 627 N N . ASN A 1 79 ? 24.466 8.930 -36.472 1.00 88.75 79 ASN A N 1
ATOM 628 C CA . ASN A 1 79 ? 24.629 7.472 -36.414 1.00 88.75 79 ASN A CA 1
ATOM 629 C C . ASN A 1 79 ? 26.025 7.056 -35.915 1.00 88.75 79 ASN A C 1
ATOM 631 O O . ASN A 1 79 ? 26.147 6.087 -35.172 1.00 88.75 79 ASN A O 1
ATOM 635 N N . GLU A 1 80 ? 27.074 7.779 -36.317 1.00 89.44 80 GLU A N 1
ATOM 636 C CA . GLU A 1 80 ? 28.457 7.510 -35.894 1.00 89.44 80 GLU A CA 1
ATOM 637 C C . GLU A 1 80 ? 28.700 7.933 -34.439 1.00 89.44 80 GLU A C 1
ATOM 639 O O . GLU A 1 80 ? 29.423 7.248 -33.712 1.00 89.44 80 GLU A O 1
ATOM 644 N N . ASP A 1 81 ? 28.031 9.000 -33.987 1.00 90.19 81 ASP A N 1
ATOM 645 C CA . ASP A 1 81 ? 28.137 9.503 -32.615 1.00 90.19 81 ASP A CA 1
ATOM 646 C C . ASP A 1 81 ? 27.641 8.470 -31.597 1.00 90.19 81 ASP A C 1
ATOM 648 O O . ASP A 1 81 ? 28.190 8.393 -30.497 1.00 90.19 81 ASP A O 1
ATOM 652 N N . LEU A 1 82 ? 26.681 7.609 -31.977 1.00 89.94 82 LEU A N 1
ATOM 653 C CA . LEU A 1 82 ? 26.220 6.484 -31.150 1.00 89.94 82 LEU A CA 1
ATOM 654 C C . LEU A 1 82 ? 27.368 5.548 -30.733 1.00 89.94 82 LEU A C 1
ATOM 656 O O . LEU A 1 82 ? 27.325 4.978 -29.644 1.00 89.94 82 LEU A O 1
ATOM 660 N N . GLY A 1 83 ? 28.405 5.407 -31.566 1.00 90.81 83 GLY A N 1
ATOM 661 C CA . GLY A 1 83 ? 29.575 4.570 -31.287 1.00 90.81 83 GLY A CA 1
ATOM 662 C C . GLY A 1 83 ? 30.599 5.200 -30.337 1.00 90.81 83 GLY A C 1
ATOM 663 O O . GLY A 1 83 ? 31.517 4.512 -29.893 1.00 90.81 83 GLY A O 1
ATOM 664 N N . VAL A 1 84 ? 30.459 6.492 -30.022 1.00 94.12 84 VAL A N 1
ATOM 665 C CA . VAL A 1 84 ? 31.425 7.270 -29.223 1.00 94.12 84 VAL A CA 1
ATOM 666 C C . VAL A 1 84 ? 30.807 7.777 -27.908 1.00 94.12 84 VAL A C 1
ATOM 668 O O . VAL A 1 84 ? 31.458 8.476 -27.132 1.00 94.12 84 VAL A O 1
ATOM 671 N N . ILE A 1 85 ? 29.558 7.407 -27.607 1.00 94.19 85 ILE A N 1
ATOM 672 C CA . ILE A 1 85 ? 28.871 7.810 -26.372 1.00 94.19 85 ILE A CA 1
ATOM 673 C C . ILE A 1 85 ? 29.628 7.292 -25.138 1.00 94.19 85 ILE A C 1
ATOM 675 O O . ILE A 1 85 ? 29.843 6.094 -24.979 1.00 94.19 85 ILE A O 1
ATOM 679 N N . GLN A 1 86 ? 29.978 8.204 -24.223 1.00 95.06 86 GLN A N 1
ATOM 680 C CA . GLN A 1 86 ? 30.622 7.882 -22.935 1.00 95.06 86 GLN A CA 1
ATOM 681 C C . GLN A 1 86 ? 29.669 7.974 -21.737 1.00 95.06 86 GLN A C 1
ATOM 683 O O . GLN A 1 86 ? 29.878 7.316 -20.720 1.00 95.06 86 GLN A O 1
ATOM 688 N N . HIS A 1 87 ? 28.624 8.796 -21.844 1.00 94.94 87 HIS A N 1
ATOM 689 C CA . HIS A 1 87 ? 27.681 9.065 -20.763 1.00 94.94 87 HIS A CA 1
ATOM 690 C C . HIS A 1 87 ? 26.246 8.942 -21.274 1.00 94.94 87 HIS A C 1
ATOM 692 O O . HIS A 1 87 ? 25.901 9.524 -22.300 1.00 94.94 87 HIS A O 1
ATOM 698 N N . ILE A 1 88 ? 25.410 8.210 -20.533 1.00 92.75 88 ILE A N 1
ATOM 699 C CA . ILE A 1 88 ? 23.976 8.073 -20.799 1.00 92.75 88 ILE A CA 1
ATOM 700 C C . ILE A 1 88 ? 23.226 8.738 -19.650 1.00 92.75 88 ILE A C 1
ATOM 702 O O . ILE A 1 88 ? 23.337 8.318 -18.498 1.00 92.75 88 ILE A O 1
ATOM 706 N N . PHE A 1 89 ? 22.452 9.769 -19.972 1.00 93.44 89 PHE A N 1
ATOM 707 C CA . PHE A 1 89 ? 21.498 10.364 -19.046 1.00 93.44 89 PHE A CA 1
ATOM 708 C C . PHE A 1 89 ? 20.144 9.706 -19.288 1.00 93.44 89 PHE A C 1
ATOM 710 O O . PHE A 1 89 ? 19.615 9.767 -20.394 1.00 93.44 89 PHE A O 1
ATOM 717 N N . THR A 1 90 ? 19.607 9.045 -18.268 1.00 87.12 90 THR A N 1
ATOM 718 C CA . THR A 1 90 ? 18.326 8.340 -18.351 1.00 87.12 90 THR A CA 1
ATOM 719 C C . THR A 1 90 ? 17.326 8.975 -17.407 1.00 87.12 90 THR A C 1
ATOM 721 O O . THR A 1 90 ? 17.662 9.291 -16.264 1.00 87.12 90 THR A O 1
ATOM 724 N N . ASP A 1 91 ? 16.085 9.120 -17.866 1.00 89.38 91 ASP A N 1
ATOM 725 C CA . ASP A 1 91 ? 14.978 9.388 -16.958 1.00 89.38 91 ASP A CA 1
ATOM 726 C C . ASP A 1 91 ? 14.609 8.099 -16.205 1.00 89.38 91 ASP A C 1
ATOM 728 O O . ASP A 1 91 ? 14.848 6.981 -16.671 1.00 89.38 91 ASP A O 1
ATOM 732 N N . LYS A 1 92 ? 14.043 8.236 -15.010 1.00 83.69 92 LYS A N 1
ATOM 733 C CA . LYS A 1 92 ? 13.570 7.112 -14.202 1.00 83.69 92 LYS A CA 1
ATOM 734 C C . LYS A 1 92 ? 12.188 6.657 -14.660 1.00 83.69 92 LYS A C 1
ATOM 736 O O . LYS A 1 92 ? 11.948 5.456 -14.821 1.00 83.69 92 LYS A O 1
ATOM 741 N N . THR A 1 93 ? 11.269 7.599 -14.833 1.00 78.56 93 THR A N 1
ATOM 742 C CA . THR A 1 93 ? 9.855 7.301 -15.079 1.00 78.56 93 THR A CA 1
ATOM 743 C C . THR A 1 93 ? 9.620 7.128 -16.573 1.00 78.56 93 THR A C 1
ATOM 745 O O . THR A 1 93 ? 10.024 7.963 -17.369 1.00 78.56 93 THR A O 1
ATOM 748 N N . GLY A 1 94 ? 9.020 6.007 -16.980 1.00 71.00 94 GLY A N 1
ATOM 749 C CA . GLY A 1 94 ? 8.733 5.737 -18.393 1.00 71.00 94 GLY A CA 1
ATOM 750 C C . GLY A 1 94 ? 9.943 5.344 -19.253 1.00 71.00 94 GLY A C 1
ATOM 751 O O . GLY A 1 94 ? 9.744 5.002 -20.412 1.00 71.00 94 GLY A O 1
ATOM 752 N N . THR A 1 95 ? 11.167 5.346 -18.701 1.00 79.25 95 THR A N 1
ATOM 753 C CA . THR A 1 95 ? 12.377 4.809 -19.367 1.00 79.25 95 THR A CA 1
ATOM 754 C C . THR A 1 95 ? 12.979 3.629 -18.605 1.00 79.25 95 THR A C 1
ATOM 756 O O . THR A 1 95 ? 13.140 2.550 -19.159 1.00 79.25 95 THR A O 1
ATOM 759 N N . LEU A 1 96 ? 13.293 3.789 -17.314 1.00 77.25 96 LEU A N 1
ATOM 760 C CA . LEU A 1 96 ? 13.775 2.662 -16.503 1.00 77.25 96 LEU A CA 1
ATOM 761 C C . LEU A 1 96 ? 12.629 1.810 -15.950 1.00 77.25 96 LEU A C 1
ATOM 763 O O . LEU A 1 96 ? 12.847 0.686 -15.503 1.00 77.25 96 LEU A O 1
ATOM 767 N N . THR A 1 97 ? 11.410 2.347 -15.910 1.00 74.75 97 THR A N 1
ATOM 768 C CA . THR A 1 97 ? 10.320 1.794 -15.102 1.00 74.75 97 THR A CA 1
ATOM 769 C C . THR A 1 97 ? 8.991 1.860 -15.843 1.00 74.75 97 THR A C 1
ATOM 771 O O . THR A 1 97 ? 8.675 2.871 -16.468 1.00 74.75 97 THR A O 1
ATOM 774 N N . CYS A 1 98 ? 8.191 0.794 -15.754 1.00 69.31 98 CYS A N 1
ATOM 775 C CA . CYS A 1 98 ? 6.909 0.669 -16.458 1.00 69.31 98 CYS A CA 1
ATOM 776 C C . CYS A 1 98 ? 5.752 1.424 -15.785 1.00 69.31 98 CYS A C 1
ATOM 778 O O . CYS A 1 98 ? 4.604 1.214 -16.159 1.00 69.31 98 CYS A O 1
ATOM 780 N N . ASN A 1 99 ? 6.030 2.240 -14.758 1.00 73.19 99 ASN A N 1
ATOM 781 C CA . ASN A 1 99 ? 5.023 2.852 -13.881 1.00 73.19 99 ASN A CA 1
ATOM 782 C C . ASN A 1 99 ? 3.960 1.855 -13.365 1.00 73.19 99 ASN A C 1
ATOM 784 O O . ASN A 1 99 ? 2.841 2.236 -13.039 1.00 73.19 99 ASN A O 1
ATOM 788 N N . ASN A 1 100 ? 4.319 0.570 -13.307 1.00 79.19 100 ASN A N 1
ATOM 789 C CA . ASN A 1 100 ? 3.476 -0.502 -12.811 1.00 79.19 100 ASN A CA 1
ATOM 790 C C . ASN A 1 100 ? 4.029 -0.959 -11.459 1.00 79.19 100 ASN A C 1
ATOM 792 O O . ASN A 1 100 ? 5.215 -1.282 -11.352 1.00 79.19 100 ASN A O 1
ATOM 796 N N . MET A 1 101 ? 3.184 -0.952 -10.435 1.00 84.75 101 MET A N 1
ATOM 797 C CA . MET A 1 101 ? 3.531 -1.386 -9.089 1.00 84.75 101 MET A CA 1
ATOM 798 C C . MET A 1 101 ? 3.109 -2.837 -8.871 1.00 84.75 101 MET A C 1
ATOM 800 O O . MET A 1 101 ? 1.979 -3.214 -9.167 1.00 84.75 101 MET A O 1
ATOM 804 N N . GLU A 1 102 ? 4.015 -3.640 -8.316 1.00 87.50 102 GLU A N 1
ATOM 805 C CA . GLU A 1 102 ? 3.767 -5.029 -7.938 1.00 87.50 102 GLU A CA 1
ATOM 806 C C . GLU A 1 102 ? 3.875 -5.219 -6.427 1.00 87.50 102 GLU A C 1
ATOM 808 O O . GLU A 1 102 ? 4.870 -4.833 -5.808 1.00 87.50 102 GLU A O 1
ATOM 813 N N . PHE A 1 103 ? 2.904 -5.908 -5.837 1.00 91.06 103 PHE A N 1
ATOM 814 C CA . PHE A 1 103 ? 3.024 -6.450 -4.489 1.00 91.06 103 PHE A CA 1
ATOM 815 C C . PHE A 1 103 ? 3.881 -7.718 -4.496 1.00 91.06 103 PHE A C 1
ATOM 817 O O . PHE A 1 103 ? 3.532 -8.681 -5.183 1.00 91.06 103 PHE A O 1
ATOM 824 N N . ARG A 1 104 ? 4.988 -7.737 -3.741 1.00 89.12 104 ARG A N 1
ATOM 825 C CA . ARG A 1 104 ? 5.948 -8.857 -3.762 1.00 89.12 104 ARG A CA 1
ATOM 826 C C . ARG A 1 104 ? 6.146 -9.558 -2.436 1.00 89.12 104 ARG A C 1
ATOM 828 O O . ARG A 1 104 ? 6.231 -10.782 -2.402 1.00 89.12 104 ARG A O 1
ATOM 835 N N . LYS A 1 105 ? 6.265 -8.789 -1.361 1.00 92.88 105 LYS A N 1
ATOM 836 C CA . LYS A 1 105 ? 6.536 -9.322 -0.028 1.00 92.88 105 LYS A CA 1
ATOM 837 C C . LYS A 1 105 ? 5.610 -8.688 0.990 1.00 92.88 105 LYS A C 1
ATOM 839 O O . LYS A 1 105 ? 5.105 -7.585 0.795 1.00 92.88 105 LYS A O 1
ATOM 844 N N . CYS A 1 106 ? 5.415 -9.378 2.096 1.00 95.38 106 CYS A N 1
ATOM 845 C CA . CYS A 1 106 ? 4.797 -8.810 3.282 1.00 95.38 106 CYS A CA 1
ATOM 846 C C . CYS A 1 106 ? 5.277 -9.568 4.505 1.00 95.38 106 CYS A C 1
ATOM 848 O O . CYS A 1 106 ? 5.526 -10.768 4.418 1.00 95.38 106 CYS A O 1
ATOM 850 N N . ALA A 1 107 ? 5.349 -8.890 5.645 1.00 96.19 107 ALA A N 1
ATOM 851 C CA . ALA A 1 107 ? 5.498 -9.569 6.920 1.00 96.19 107 ALA A CA 1
ATOM 852 C C . ALA A 1 107 ? 4.267 -9.307 7.780 1.00 96.19 107 ALA A C 1
ATOM 854 O O . ALA A 1 107 ? 3.854 -8.160 7.934 1.00 96.19 107 ALA A O 1
ATOM 855 N N . ILE A 1 108 ? 3.672 -10.371 8.306 1.00 96.06 108 ILE A N 1
ATOM 856 C CA . ILE A 1 108 ? 2.457 -10.325 9.121 1.00 96.06 108 ILE A CA 1
ATOM 857 C C . ILE A 1 108 ? 2.756 -11.109 10.389 1.00 96.06 108 ILE A C 1
ATOM 859 O O . ILE A 1 108 ? 3.290 -12.217 10.312 1.00 96.06 108 ILE A O 1
ATOM 863 N N . ASP A 1 109 ? 2.433 -10.528 11.545 1.00 92.19 109 ASP A N 1
ATOM 864 C CA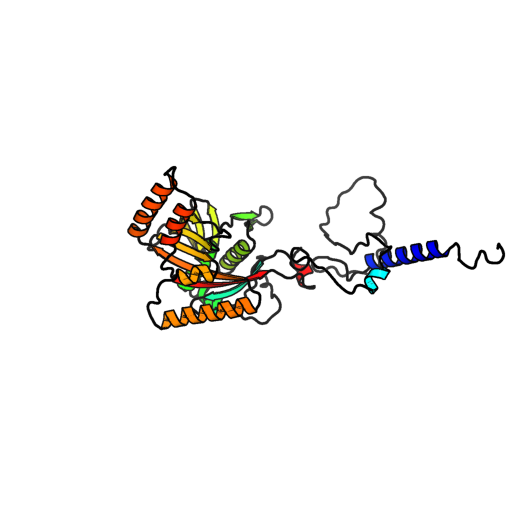 . ASP A 1 109 ? 2.623 -11.179 12.847 1.00 92.19 109 ASP A CA 1
ATOM 865 C C . ASP A 1 109 ? 4.079 -11.639 13.099 1.00 92.19 109 ASP A C 1
ATOM 867 O O . ASP A 1 109 ? 4.334 -12.704 13.653 1.00 92.19 109 ASP A O 1
ATOM 871 N N . GLY A 1 110 ? 5.062 -10.855 12.636 1.00 91.69 110 GLY A N 1
ATOM 872 C CA . GLY A 1 110 ? 6.493 -11.171 12.770 1.00 91.69 110 GLY A CA 1
ATOM 873 C C . GLY A 1 110 ? 7.058 -12.143 11.728 1.00 91.69 110 GLY A C 1
ATOM 874 O O . GLY A 1 110 ? 8.268 -12.343 11.694 1.00 91.69 110 GLY A O 1
ATOM 875 N N . VAL A 1 111 ? 6.231 -12.712 10.844 1.00 93.88 111 VAL A N 1
ATOM 876 C CA . VAL A 1 111 ? 6.667 -13.685 9.828 1.00 93.88 111 VAL A CA 1
ATOM 877 C C . VAL A 1 111 ? 6.703 -13.039 8.445 1.00 93.88 111 VAL A C 1
ATOM 879 O O . VAL A 1 111 ? 5.699 -12.499 7.993 1.00 93.88 111 VAL A O 1
ATOM 882 N N . SER A 1 112 ? 7.849 -13.114 7.763 1.00 94.25 112 SER A N 1
ATOM 883 C CA . SER A 1 112 ? 8.056 -12.624 6.390 1.00 94.25 112 SER A CA 1
ATOM 884 C C . SER A 1 112 ? 7.626 -13.648 5.330 1.00 94.25 112 SER A C 1
ATOM 886 O O . SER A 1 112 ? 8.014 -14.815 5.399 1.00 94.25 112 SER A O 1
ATOM 888 N N . PHE A 1 113 ? 6.882 -13.192 4.321 1.00 93.31 113 PHE A N 1
ATOM 889 C CA . PHE A 1 113 ? 6.350 -13.974 3.201 1.00 93.31 113 PHE A CA 1
ATOM 890 C C . PHE A 1 113 ? 6.796 -13.397 1.853 1.00 93.31 113 PHE A C 1
ATOM 892 O O . PHE A 1 113 ? 7.099 -12.207 1.731 1.00 93.31 113 PHE A O 1
ATOM 899 N N . GLY A 1 114 ? 6.805 -14.242 0.819 1.00 85.75 114 GLY A N 1
ATOM 900 C CA . GLY A 1 114 ? 7.208 -13.836 -0.535 1.00 85.75 114 GLY A CA 1
ATOM 901 C C . GLY A 1 114 ? 8.713 -13.955 -0.805 1.00 85.75 114 GLY A C 1
ATOM 902 O O . GLY A 1 114 ? 9.236 -13.346 -1.736 1.00 85.75 114 GLY A O 1
ATOM 903 N N . ASN A 1 115 ? 9.430 -14.773 -0.029 1.00 72.75 115 ASN A N 1
ATOM 904 C CA . ASN A 1 115 ? 10.861 -15.063 -0.218 1.00 72.75 115 ASN A CA 1
ATOM 905 C C . ASN A 1 115 ? 11.162 -16.018 -1.393 1.00 72.75 115 ASN A C 1
ATOM 907 O O . ASN A 1 115 ? 12.193 -16.693 -1.404 1.00 72.75 115 ASN A O 1
ATOM 911 N N . VAL A 1 116 ? 10.285 -16.103 -2.394 1.00 58.12 116 VAL A N 1
ATOM 912 C CA . VAL A 1 116 ? 10.495 -17.007 -3.528 1.00 58.12 116 VAL A CA 1
ATOM 913 C C . VAL A 1 116 ? 11.575 -16.432 -4.440 1.00 58.12 116 VAL A C 1
ATOM 915 O O . VAL A 1 116 ? 11.353 -15.479 -5.183 1.00 58.12 116 VAL A O 1
ATOM 918 N N . ALA A 1 117 ? 12.767 -17.024 -4.376 1.00 45.16 117 ALA A N 1
ATOM 919 C CA . ALA A 1 117 ? 13.831 -16.804 -5.341 1.00 45.16 117 ALA A CA 1
ATOM 920 C C . ALA A 1 117 ? 13.386 -17.319 -6.719 1.00 45.16 117 ALA A C 1
ATOM 922 O O . ALA A 1 117 ? 13.369 -18.520 -6.981 1.00 45.16 117 ALA A O 1
ATOM 923 N N . GLY A 1 118 ? 13.016 -16.400 -7.603 1.00 45.88 118 GLY A N 1
ATOM 924 C CA . GLY A 1 118 ? 12.708 -16.691 -8.995 1.00 45.88 118 GLY A CA 1
ATOM 925 C C . GLY A 1 118 ? 12.385 -15.411 -9.764 1.00 45.88 118 GLY A C 1
ATOM 926 O O . GLY A 1 118 ? 11.984 -14.418 -9.154 1.00 45.88 118 GLY A O 1
ATOM 927 N N . PRO A 1 119 ? 12.566 -15.392 -11.098 1.00 42.75 119 PRO A N 1
ATOM 928 C CA . PRO A 1 119 ? 12.004 -14.326 -11.924 1.00 42.75 119 PRO A CA 1
ATOM 929 C C . PRO A 1 119 ? 10.490 -14.220 -11.668 1.00 42.75 119 PRO A C 1
ATOM 931 O O . PRO A 1 119 ? 9.894 -15.234 -11.286 1.00 42.75 119 PRO A O 1
ATOM 934 N N . PRO A 1 120 ? 9.877 -13.033 -11.878 1.00 47.50 120 PRO A N 1
ATOM 935 C CA . PRO A 1 120 ? 8.444 -12.797 -11.691 1.00 47.50 120 PRO A CA 1
ATOM 936 C C . PRO A 1 120 ? 7.658 -13.932 -12.344 1.00 47.50 120 PRO A C 1
ATOM 938 O O . PRO A 1 120 ? 7.530 -14.009 -13.566 1.00 47.50 120 PRO A O 1
ATOM 941 N N . SER A 1 121 ? 7.211 -14.885 -11.534 1.00 43.56 121 SER A N 1
ATOM 942 C CA . SER A 1 121 ? 6.423 -16.001 -12.022 1.00 43.56 121 SER A CA 1
ATOM 943 C C . SER A 1 121 ? 5.011 -15.487 -11.907 1.00 43.56 121 SER A C 1
ATOM 945 O O . SER A 1 121 ? 4.379 -15.656 -10.868 1.00 43.56 121 SER A O 1
ATOM 947 N N . ALA A 1 122 ? 4.555 -14.787 -12.951 1.00 42.81 122 ALA A N 1
ATOM 948 C CA . ALA A 1 122 ? 3.152 -14.428 -13.083 1.00 42.81 122 ALA A CA 1
ATOM 949 C C . ALA A 1 122 ? 2.339 -15.666 -12.673 1.00 42.81 122 ALA A C 1
ATOM 951 O O . ALA A 1 122 ? 2.574 -16.743 -13.248 1.00 42.81 122 ALA A O 1
ATOM 952 N N . PRO A 1 123 ? 1.472 -15.578 -11.647 1.00 41.44 123 PRO A N 1
ATOM 953 C CA . PRO A 1 123 ? 0.686 -16.723 -11.236 1.00 41.44 123 PRO A CA 1
ATOM 954 C C . PRO A 1 123 ? -0.037 -17.218 -12.483 1.00 41.44 123 PRO A C 1
ATOM 956 O O . PRO A 1 123 ? -0.758 -16.451 -13.125 1.00 41.44 123 PRO A O 1
ATOM 959 N N . ARG A 1 124 ? 0.227 -18.464 -12.893 1.00 35.78 124 ARG A N 1
ATOM 960 C CA . ARG A 1 124 ? -0.394 -19.054 -14.084 1.00 35.78 124 ARG A CA 1
ATOM 961 C C . ARG A 1 124 ? -1.913 -18.884 -13.953 1.00 35.78 124 ARG A C 1
ATOM 963 O O . ARG A 1 124 ? -2.521 -19.541 -13.119 1.00 35.78 124 ARG A O 1
ATOM 970 N N . GLY A 1 125 ? -2.501 -17.995 -14.755 1.00 38.94 125 GLY A N 1
ATOM 971 C CA . GLY A 1 125 ? -3.947 -17.740 -14.783 1.00 38.94 125 GLY A CA 1
ATOM 972 C C . GLY A 1 125 ? -4.458 -16.536 -13.978 1.00 38.94 125 GLY A C 1
ATOM 973 O O . GLY A 1 125 ? -5.659 -16.280 -14.013 1.00 38.94 125 GLY A O 1
ATOM 974 N N . SER A 1 126 ? -3.601 -15.769 -13.298 1.00 45.16 126 SER A N 1
ATOM 975 C CA . SER A 1 126 ? -4.013 -14.515 -12.655 1.00 45.16 126 SER A CA 1
ATOM 976 C C . SER A 1 126 ? -4.008 -13.374 -13.672 1.00 45.16 126 SER A C 1
ATOM 978 O O . SER A 1 126 ? -2.958 -12.961 -14.149 1.00 45.16 126 SER A O 1
ATOM 980 N N . TYR A 1 127 ? -5.183 -12.829 -13.979 1.00 50.72 127 TYR A N 1
ATOM 981 C CA . TYR A 1 127 ? -5.334 -11.597 -14.763 1.00 50.72 127 TYR A CA 1
ATOM 982 C C . TYR A 1 127 ? -5.029 -10.322 -13.951 1.00 50.72 127 TYR A C 1
ATOM 984 O O . TYR A 1 127 ? -5.362 -9.229 -14.397 1.00 50.72 127 TYR A O 1
ATOM 992 N N . LEU A 1 128 ? -4.474 -10.448 -12.739 1.00 57.75 128 LEU A N 1
ATOM 993 C CA . LEU A 1 128 ? -4.153 -9.315 -11.870 1.00 57.75 128 LEU A CA 1
ATOM 994 C C . LEU A 1 128 ? -2.740 -8.814 -12.187 1.00 57.75 128 LEU A C 1
ATOM 996 O O . LEU A 1 128 ? -1.756 -9.473 -11.861 1.00 57.75 128 LEU A O 1
ATOM 1000 N N . THR A 1 129 ? -2.650 -7.635 -12.796 1.00 63.69 129 THR A N 1
ATOM 1001 C CA . THR A 1 129 ? -1.425 -7.006 -13.324 1.00 63.69 129 THR A CA 1
ATOM 1002 C C . THR A 1 129 ? -0.497 -6.384 -12.268 1.00 63.69 129 THR A C 1
ATOM 1004 O O . THR A 1 129 ? 0.493 -5.752 -12.631 1.00 63.69 129 THR A O 1
ATOM 1007 N N . HIS A 1 130 ? -0.772 -6.596 -10.973 1.00 79.12 130 HIS A N 1
ATOM 1008 C CA . HIS A 1 130 ? -0.120 -5.884 -9.858 1.00 79.12 130 HIS A CA 1
ATOM 1009 C C . HIS A 1 130 ? 0.298 -6.778 -8.678 1.00 79.12 130 HIS A C 1
ATOM 1011 O O . HIS A 1 130 ? 0.649 -6.279 -7.607 1.00 79.12 130 HIS A O 1
ATOM 1017 N N . VAL A 1 131 ? 0.243 -8.106 -8.824 1.00 81.81 131 VAL A N 1
ATOM 1018 C CA . VAL A 1 131 ? 0.531 -9.043 -7.725 1.00 81.81 131 VAL A CA 1
ATOM 1019 C C . VAL A 1 131 ? 1.519 -10.100 -8.179 1.00 81.81 131 VAL A C 1
ATOM 1021 O O . VAL A 1 131 ? 1.266 -10.851 -9.118 1.00 81.81 131 VAL A O 1
ATOM 1024 N N . ASN A 1 132 ? 2.638 -10.175 -7.470 1.00 81.38 132 ASN A N 1
ATOM 1025 C CA . ASN A 1 132 ? 3.724 -11.100 -7.742 1.00 81.38 132 ASN A CA 1
ATOM 1026 C C . ASN A 1 132 ? 4.265 -11.658 -6.420 1.00 81.38 132 ASN A C 1
ATOM 1028 O O . ASN A 1 132 ? 5.433 -11.506 -6.065 1.00 81.38 132 ASN A O 1
ATOM 1032 N N . ILE A 1 133 ? 3.354 -12.276 -5.674 1.00 82.00 133 ILE A N 1
ATOM 1033 C CA . ILE A 1 133 ? 3.635 -13.047 -4.470 1.00 82.00 133 ILE A CA 1
ATOM 1034 C C . ILE A 1 133 ? 3.018 -14.431 -4.664 1.00 82.00 133 ILE A C 1
ATOM 1036 O O . ILE A 1 133 ? 1.854 -14.558 -5.030 1.00 82.00 133 ILE A O 1
ATOM 1040 N N . ALA A 1 134 ? 3.818 -15.474 -4.465 1.00 77.31 134 ALA A N 1
ATOM 1041 C CA . ALA A 1 134 ? 3.382 -16.860 -4.591 1.00 77.31 134 ALA A CA 1
ATOM 1042 C C . ALA A 1 134 ? 3.870 -17.642 -3.372 1.00 77.31 134 ALA A C 1
ATOM 1044 O O . ALA A 1 134 ? 4.860 -18.366 -3.432 1.00 77.31 134 ALA A O 1
ATOM 1045 N N . ASP A 1 135 ? 3.194 -17.458 -2.242 1.00 84.06 135 ASP A N 1
ATOM 1046 C CA . ASP A 1 135 ? 3.573 -18.076 -0.977 1.00 84.06 135 ASP A CA 1
ATOM 1047 C C . ASP A 1 135 ? 2.441 -18.971 -0.465 1.00 84.06 135 ASP A C 1
ATOM 1049 O O . ASP A 1 135 ? 1.383 -18.497 -0.050 1.00 84.06 135 ASP A O 1
ATOM 1053 N N . LYS A 1 136 ? 2.662 -20.291 -0.518 1.00 85.62 136 LYS A N 1
ATOM 1054 C CA . LYS A 1 136 ? 1.665 -21.283 -0.095 1.00 85.62 136 LYS A CA 1
ATOM 1055 C C . LYS A 1 136 ? 1.360 -21.198 1.398 1.00 85.62 136 LYS A C 1
ATOM 1057 O O . LYS A 1 136 ? 0.227 -21.456 1.781 1.00 85.62 136 LYS A O 1
ATOM 1062 N N . ALA A 1 137 ? 2.342 -20.841 2.227 1.00 89.19 137 ALA A N 1
ATOM 1063 C CA . ALA A 1 137 ? 2.133 -20.729 3.667 1.00 89.19 137 ALA A CA 1
ATOM 1064 C C . ALA A 1 137 ? 1.252 -19.517 3.990 1.00 89.19 137 ALA A C 1
ATOM 1066 O O . ALA A 1 137 ? 0.369 -19.603 4.841 1.00 89.19 137 ALA A O 1
ATOM 1067 N N . LEU A 1 138 ? 1.450 -18.407 3.271 1.00 90.56 138 LEU A N 1
ATOM 1068 C CA . LEU A 1 138 ? 0.571 -17.245 3.375 1.00 90.56 138 LEU A CA 1
ATOM 1069 C C . LEU A 1 138 ? -0.847 -17.575 2.899 1.00 90.56 138 LEU A C 1
ATOM 1071 O O . LEU A 1 138 ? -1.811 -17.270 3.596 1.00 90.56 138 LEU A O 1
ATOM 1075 N N . GLN A 1 139 ? -0.972 -18.236 1.745 1.00 88.50 139 GLN A N 1
ATOM 1076 C CA . GLN A 1 139 ? -2.271 -18.637 1.206 1.00 88.50 139 GLN A CA 1
ATOM 1077 C C . GLN A 1 139 ? -3.027 -19.550 2.178 1.00 88.50 139 GLN A C 1
ATOM 1079 O O . GLN A 1 139 ? -4.201 -19.306 2.439 1.00 88.50 139 GLN A O 1
ATOM 1084 N N . GLN A 1 140 ? -2.343 -20.525 2.781 1.00 89.62 140 GLN A N 1
ATOM 1085 C CA . GLN A 1 140 ? -2.93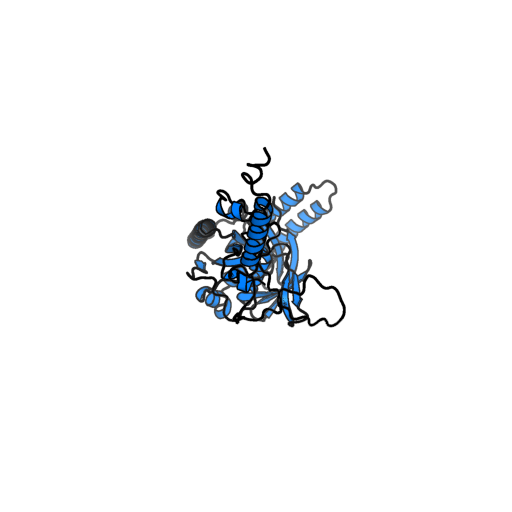0 -21.405 3.787 1.00 89.62 140 GLN A CA 1
ATOM 1086 C C . GLN A 1 140 ? -3.435 -20.620 5.006 1.00 89.62 140 GLN A C 1
ATOM 1088 O O . GLN A 1 140 ? -4.581 -20.780 5.415 1.00 89.62 140 GLN A O 1
ATOM 1093 N N . LYS A 1 141 ? -2.625 -19.711 5.561 1.00 92.56 141 LYS A N 1
ATOM 1094 C CA . LYS A 1 141 ? -3.021 -18.918 6.737 1.00 92.56 141 LYS A CA 1
ATOM 1095 C C . LYS A 1 141 ? -4.196 -17.974 6.466 1.00 92.56 141 LYS A C 1
ATOM 1097 O O . LYS A 1 141 ? -5.014 -17.742 7.357 1.00 92.56 141 LYS A O 1
ATOM 1102 N N . VAL A 1 142 ? -4.270 -17.401 5.263 1.00 91.19 142 VAL A N 1
ATOM 1103 C CA . VAL A 1 142 ? -5.293 -16.404 4.911 1.00 91.19 142 VAL A CA 1
ATOM 1104 C C . VAL A 1 142 ? -6.581 -17.062 4.426 1.00 91.19 142 VAL A C 1
ATOM 1106 O O . VAL A 1 142 ? -7.650 -16.710 4.909 1.00 91.19 142 VAL A O 1
ATOM 1109 N N . VAL A 1 143 ? -6.491 -17.998 3.481 1.00 89.19 143 VAL A N 1
ATOM 1110 C CA . VAL A 1 143 ? -7.654 -18.557 2.776 1.00 89.19 143 VAL A CA 1
ATOM 1111 C C . VAL A 1 143 ? -8.181 -19.808 3.475 1.00 89.19 143 VAL A C 1
ATOM 1113 O O . VAL A 1 143 ? -9.384 -19.899 3.731 1.00 89.19 143 VAL A O 1
ATOM 1116 N N . ASP A 1 144 ? -7.291 -20.741 3.825 1.00 88.12 144 ASP A N 1
ATOM 1117 C CA . ASP A 1 144 ? -7.688 -22.035 4.393 1.00 88.12 144 ASP A CA 1
ATOM 1118 C C . ASP A 1 144 ? -8.002 -21.912 5.893 1.00 88.12 144 ASP A C 1
ATOM 1120 O O . ASP A 1 144 ? -9.069 -22.317 6.350 1.00 88.12 144 ASP A O 1
ATOM 1124 N N . GLU A 1 145 ? -7.089 -21.314 6.663 1.00 91.75 145 GLU A N 1
ATOM 1125 C CA . GLU A 1 145 ? -7.207 -21.163 8.121 1.00 91.75 145 GLU A CA 1
ATOM 1126 C C . GLU A 1 145 ? -7.981 -19.905 8.533 1.00 91.75 145 GLU A C 1
ATOM 1128 O O . GLU A 1 145 ? -8.484 -19.834 9.654 1.00 91.75 145 GLU A O 1
ATOM 1133 N N . ARG A 1 146 ? -8.083 -18.908 7.640 1.00 92.62 146 ARG A N 1
ATOM 1134 C CA . ARG A 1 146 ? -8.730 -17.607 7.892 1.00 92.62 146 ARG A CA 1
ATOM 1135 C C . ARG A 1 146 ? -8.262 -16.958 9.196 1.00 92.62 146 ARG A C 1
ATOM 1137 O O . ARG A 1 146 ? -9.061 -16.431 9.971 1.00 92.62 146 ARG A O 1
ATOM 1144 N N . HIS A 1 147 ? -6.952 -16.993 9.440 1.00 93.69 147 HIS A N 1
ATOM 1145 C CA . HIS A 1 147 ? -6.375 -16.521 10.693 1.00 93.69 147 HIS A CA 1
ATOM 1146 C C . HIS A 1 147 ? -6.686 -15.024 10.918 1.00 93.69 147 HIS A C 1
ATOM 1148 O O . HIS A 1 147 ? -6.306 -14.204 10.076 1.00 93.69 147 HIS A O 1
ATOM 1154 N N . PRO A 1 148 ? -7.289 -14.614 12.055 1.00 92.12 148 PRO A N 1
ATOM 1155 C CA . PRO A 1 148 ? -7.835 -13.264 12.240 1.00 92.12 148 PRO A CA 1
ATOM 1156 C C . PRO A 1 148 ? -6.869 -12.121 11.902 1.00 92.12 148 PRO A C 1
ATOM 1158 O O . PRO A 1 148 ? -7.219 -11.252 11.108 1.00 92.12 148 PRO A O 1
ATOM 1161 N N . ARG A 1 149 ? -5.626 -12.152 12.414 1.00 92.38 149 ARG A N 1
ATOM 1162 C CA . ARG A 1 149 ? -4.618 -11.110 12.115 1.00 92.38 149 ARG A CA 1
ATOM 1163 C C . ARG A 1 149 ? -4.260 -11.015 10.625 1.00 92.38 149 ARG A C 1
ATOM 1165 O O . ARG A 1 149 ? -4.060 -9.922 10.107 1.00 92.38 149 ARG A O 1
ATOM 1172 N N . PHE A 1 150 ? -4.207 -12.149 9.926 1.00 95.12 150 PHE A N 1
ATOM 1173 C CA . PHE A 1 150 ? -3.879 -12.205 8.499 1.00 95.12 150 PHE A CA 1
ATOM 1174 C C . PHE A 1 150 ? -5.025 -11.659 7.650 1.00 95.12 150 PHE A C 1
ATOM 1176 O O . PHE A 1 150 ? -4.798 -10.880 6.728 1.00 95.12 150 PHE A O 1
ATOM 1183 N N . VAL A 1 151 ? -6.263 -12.007 8.002 1.00 94.56 151 VAL A N 1
ATOM 1184 C CA . VAL A 1 151 ? -7.453 -11.449 7.351 1.00 94.56 151 VAL A CA 1
ATOM 1185 C C . VAL A 1 151 ? -7.539 -9.941 7.590 1.00 94.56 151 VAL A C 1
ATOM 1187 O O . VAL A 1 151 ? -7.736 -9.187 6.642 1.00 94.56 151 VAL A O 1
ATOM 1190 N N . GLN A 1 152 ? -7.327 -9.484 8.828 1.00 94.31 152 GLN A N 1
ATOM 1191 C CA . GLN A 1 152 ? -7.332 -8.060 9.183 1.00 94.31 152 GLN A CA 1
ATOM 1192 C C . GLN A 1 152 ? -6.296 -7.255 8.393 1.00 94.31 152 GLN A C 1
ATOM 1194 O O . GLN A 1 152 ? -6.606 -6.155 7.940 1.00 94.31 152 GLN A O 1
ATOM 1199 N N . PHE A 1 153 ? -5.106 -7.814 8.154 1.00 97.00 153 PHE A N 1
ATOM 1200 C CA . PHE A 1 153 ? -4.092 -7.186 7.307 1.00 97.00 153 PHE A CA 1
ATOM 1201 C C . PHE A 1 153 ? -4.627 -6.884 5.899 1.00 97.00 153 PHE A C 1
ATOM 1203 O O . PHE A 1 153 ? -4.600 -5.733 5.465 1.00 97.00 153 PHE A O 1
ATOM 1210 N N . PHE A 1 154 ? -5.171 -7.885 5.198 1.00 96.75 154 PHE A N 1
ATOM 1211 C CA . PHE A 1 154 ? -5.690 -7.695 3.837 1.00 96.75 154 PHE A CA 1
ATOM 1212 C C . PHE A 1 154 ? -6.981 -6.873 3.794 1.00 96.75 154 PHE A C 1
ATOM 1214 O O . PHE A 1 154 ? -7.189 -6.112 2.850 1.00 96.75 154 PHE A O 1
ATOM 1221 N N . VAL A 1 155 ? -7.823 -6.958 4.826 1.00 95.94 155 VAL A N 1
ATOM 1222 C CA . VAL A 1 155 ? -9.004 -6.095 4.968 1.00 95.94 155 VAL A CA 1
ATOM 1223 C C . VAL A 1 155 ? -8.592 -4.633 5.133 1.00 95.94 155 VAL A C 1
ATOM 1225 O O . VAL A 1 155 ? -9.167 -3.778 4.467 1.00 95.94 155 VAL A O 1
ATOM 1228 N N . ASN A 1 156 ? -7.573 -4.334 5.943 1.00 96.81 156 ASN A N 1
ATOM 1229 C CA . ASN A 1 156 ? -7.038 -2.979 6.084 1.00 96.81 156 ASN A CA 1
ATOM 1230 C C . ASN A 1 156 ? -6.516 -2.458 4.733 1.00 96.81 156 ASN A C 1
ATOM 1232 O O . ASN A 1 156 ? -6.887 -1.361 4.326 1.00 96.81 156 ASN A O 1
ATOM 1236 N N . LEU A 1 157 ? -5.761 -3.273 3.982 1.00 96.25 157 LEU A N 1
ATOM 1237 C CA . LEU A 1 157 ? -5.287 -2.902 2.640 1.00 96.25 157 LEU A CA 1
ATOM 1238 C C . LEU A 1 157 ? -6.424 -2.604 1.652 1.00 96.25 157 LEU A C 1
ATOM 1240 O O . LEU A 1 157 ? -6.309 -1.665 0.866 1.00 96.25 157 LEU A O 1
ATOM 1244 N N . ALA A 1 158 ? -7.507 -3.385 1.689 1.00 95.81 158 ALA A N 1
ATOM 1245 C CA . ALA A 1 158 ? -8.666 -3.190 0.823 1.00 95.81 158 ALA A CA 1
ATOM 1246 C C . ALA A 1 158 ? -9.495 -1.953 1.217 1.00 95.81 158 ALA A C 1
ATOM 1248 O O . ALA A 1 158 ? -9.871 -1.162 0.352 1.00 95.81 158 ALA A O 1
ATOM 1249 N N . VAL A 1 159 ? -9.781 -1.781 2.512 1.00 95.88 159 VAL A N 1
ATOM 1250 C CA . VAL A 1 159 ? -10.697 -0.747 3.024 1.00 95.88 159 VAL A CA 1
ATOM 1251 C C . VAL A 1 159 ? -10.022 0.616 3.116 1.00 95.88 159 VAL A C 1
ATOM 1253 O O . VAL A 1 159 ? -10.557 1.593 2.598 1.00 95.88 159 VAL A O 1
ATOM 1256 N N . ASN A 1 160 ? -8.845 0.694 3.746 1.00 95.38 160 ASN A N 1
ATOM 1257 C CA . ASN A 1 160 ? -8.093 1.937 3.906 1.00 95.38 160 ASN A CA 1
ATOM 1258 C C . ASN A 1 160 ? -7.357 2.276 2.607 1.00 95.38 160 ASN A C 1
ATOM 1260 O O . ASN A 1 160 ? -6.138 2.152 2.515 1.00 95.38 160 ASN A O 1
ATOM 1264 N N . SER A 1 161 ? -8.103 2.624 1.568 1.00 92.88 161 SER A N 1
ATOM 1265 C CA . SER A 1 161 ? -7.594 2.967 0.243 1.00 92.88 161 SER A CA 1
ATOM 1266 C C . SER A 1 161 ? -8.503 4.004 -0.418 1.00 92.88 161 SER A C 1
ATOM 1268 O O . SER A 1 161 ? -9.642 4.158 0.012 1.00 92.88 161 SER A O 1
ATOM 1270 N N . ALA A 1 162 ? -8.022 4.722 -1.435 1.00 89.44 162 ALA A N 1
ATOM 1271 C CA . ALA A 1 162 ? -8.850 5.594 -2.278 1.00 89.44 162 ALA A CA 1
ATOM 1272 C C . ALA A 1 162 ? -9.122 4.951 -3.656 1.00 89.44 162 ALA A C 1
ATOM 1274 O O . ALA A 1 162 ? -9.280 5.635 -4.668 1.00 89.44 162 ALA A O 1
ATOM 1275 N N . VAL A 1 163 ? -9.111 3.615 -3.712 1.00 93.00 163 VAL A N 1
ATOM 1276 C CA . VAL A 1 163 ? -9.235 2.843 -4.952 1.00 93.00 163 VAL A CA 1
ATOM 1277 C C . VAL A 1 163 ? -10.698 2.685 -5.340 1.00 93.00 163 VAL A C 1
ATOM 1279 O O . VAL A 1 163 ? -11.524 2.242 -4.543 1.00 93.00 163 VAL A O 1
ATOM 1282 N N . VAL A 1 164 ? -11.001 2.957 -6.607 1.00 92.69 164 VAL A N 1
ATOM 1283 C CA . VAL A 1 164 ? -12.341 2.793 -7.168 1.00 92.69 164 VAL A CA 1
ATOM 1284 C C . VAL A 1 164 ? -12.431 1.455 -7.915 1.00 92.69 164 VAL A C 1
ATOM 1286 O O . VAL A 1 164 ? -11.703 1.251 -8.892 1.00 92.69 164 VAL A O 1
ATOM 1289 N N . PRO A 1 165 ? -13.311 0.529 -7.493 1.00 93.31 165 PRO A N 1
ATOM 1290 C CA . PRO A 1 165 ? -13.603 -0.684 -8.248 1.00 93.31 165 PRO A CA 1
ATOM 1291 C C . PRO A 1 165 ? -14.490 -0.376 -9.463 1.00 93.31 165 PRO A C 1
ATOM 1293 O O . PRO A 1 165 ? -15.554 0.226 -9.337 1.00 93.31 165 PRO A O 1
ATOM 1296 N N . ILE A 1 166 ? -14.075 -0.829 -10.644 1.00 91.06 166 ILE A N 1
ATOM 1297 C CA . ILE A 1 166 ? -14.777 -0.642 -11.917 1.00 91.06 166 ILE A CA 1
ATOM 1298 C C . ILE A 1 166 ? -15.007 -2.012 -12.550 1.00 91.06 166 ILE A C 1
ATOM 1300 O O . ILE A 1 166 ? -14.086 -2.816 -12.681 1.00 91.06 166 ILE A O 1
ATOM 1304 N N . VAL A 1 167 ? -16.240 -2.294 -12.968 1.00 88.81 167 VAL A N 1
ATOM 1305 C CA . VAL A 1 167 ? -16.525 -3.485 -13.776 1.00 88.81 167 VAL A CA 1
ATOM 1306 C C . VAL A 1 167 ? -16.285 -3.136 -15.237 1.00 88.81 167 VAL A C 1
ATOM 1308 O O . VAL A 1 167 ? -16.998 -2.317 -15.813 1.00 88.81 167 VAL A O 1
ATOM 1311 N N . ASP A 1 168 ? -15.272 -3.755 -15.832 1.00 85.50 168 ASP A N 1
ATOM 1312 C CA . ASP A 1 168 ? -14.949 -3.572 -17.239 1.00 85.50 168 ASP A CA 1
ATOM 1313 C C . ASP A 1 168 ? -16.078 -4.120 -18.126 1.00 85.50 168 ASP A C 1
ATOM 1315 O O . ASP A 1 168 ? -16.458 -5.289 -18.027 1.00 85.50 168 ASP A O 1
ATOM 1319 N N . ALA A 1 169 ? -16.620 -3.274 -19.004 1.00 83.88 169 ALA A N 1
ATOM 1320 C CA . ALA A 1 169 ? -17.791 -3.609 -19.814 1.00 83.88 169 ALA A CA 1
ATOM 1321 C C . ALA A 1 169 ? -17.510 -4.689 -20.875 1.00 83.88 169 ALA A C 1
ATOM 1323 O O . ALA A 1 169 ? -18.433 -5.386 -21.292 1.00 83.88 169 ALA A O 1
ATOM 1324 N N . GLY A 1 170 ? -16.256 -4.828 -21.321 1.00 83.56 170 GLY A N 1
ATOM 1325 C CA . GLY A 1 170 ? -15.872 -5.807 -22.340 1.00 83.56 170 GLY A CA 1
ATOM 1326 C C . GLY A 1 170 ? -15.637 -7.206 -21.770 1.00 83.56 170 GLY A C 1
ATOM 1327 O O . GLY A 1 170 ? -16.047 -8.201 -22.363 1.00 83.56 170 GLY A O 1
ATOM 1328 N N . THR A 1 171 ? -14.983 -7.290 -20.614 1.00 82.31 171 THR A N 1
ATOM 1329 C CA . THR A 1 171 ? -14.576 -8.553 -19.980 1.00 82.31 171 THR A CA 1
ATOM 1330 C C . THR A 1 171 ? -15.494 -8.985 -18.839 1.00 82.31 171 THR A C 1
ATOM 1332 O O . THR A 1 171 ? -15.423 -10.138 -18.410 1.00 82.31 171 THR A O 1
ATOM 1335 N N . GLY A 1 172 ? -16.330 -8.078 -18.323 1.00 83.31 172 GLY A N 1
ATOM 1336 C CA . GLY A 1 172 ? -17.156 -8.291 -17.132 1.00 83.31 172 GLY A CA 1
ATOM 1337 C C . GLY A 1 172 ? -16.340 -8.426 -15.843 1.00 83.31 172 GLY A C 1
ATOM 1338 O O . GLY A 1 172 ? -16.854 -8.912 -14.836 1.00 83.31 172 GLY A O 1
ATOM 1339 N N . ARG A 1 173 ? -15.052 -8.061 -15.867 1.00 84.62 173 ARG A N 1
ATOM 1340 C CA . ARG A 1 173 ? -14.132 -8.256 -14.743 1.00 84.62 173 ARG A CA 1
ATOM 1341 C C . ARG A 1 173 ? -14.046 -7.015 -13.881 1.00 84.62 173 ARG A C 1
ATOM 1343 O O . ARG A 1 173 ? -14.060 -5.895 -14.374 1.00 84.62 173 ARG A O 1
ATOM 1350 N N . LEU A 1 174 ? -13.874 -7.245 -12.586 1.00 86.56 174 LEU A N 1
ATOM 1351 C CA . LEU A 1 174 ? -13.566 -6.195 -11.630 1.00 86.56 174 LEU A CA 1
ATOM 1352 C C . LEU A 1 174 ? -12.106 -5.752 -11.785 1.00 86.56 174 LEU A C 1
ATOM 1354 O O . LEU A 1 174 ? -11.192 -6.528 -11.477 1.00 86.56 174 LEU A O 1
ATOM 1358 N N . VAL A 1 175 ? -11.920 -4.522 -12.239 1.00 87.88 175 VAL A N 1
ATOM 1359 C CA . VAL A 1 175 ? -10.652 -3.801 -12.356 1.00 87.88 175 VAL A CA 1
ATOM 1360 C C . VAL A 1 175 ? -10.627 -2.708 -11.290 1.00 87.88 175 VAL A C 1
ATOM 1362 O O . VAL A 1 175 ? -11.673 -2.227 -10.858 1.00 87.88 175 VAL A O 1
ATOM 1365 N N . TYR A 1 176 ? -9.442 -2.341 -10.830 1.00 90.50 176 TYR A N 1
ATOM 1366 C CA . TYR A 1 176 ? -9.260 -1.283 -9.849 1.00 90.50 176 TYR A CA 1
ATOM 1367 C C . TYR A 1 176 ? -8.625 -0.074 -10.523 1.00 90.50 176 TYR A C 1
ATOM 1369 O O . TYR A 1 176 ? -7.812 -0.234 -11.421 1.00 90.50 176 TYR A O 1
ATOM 1377 N N . SER A 1 177 ? -9.026 1.126 -10.120 1.00 88.56 177 SER A N 1
ATOM 1378 C CA . SER A 1 177 ? -8.446 2.371 -10.617 1.00 88.56 177 SER A CA 1
ATOM 1379 C C . SER A 1 177 ? -8.143 3.276 -9.437 1.00 88.56 177 SER A C 1
ATOM 1381 O O . SER A 1 177 ? -9.005 3.505 -8.588 1.00 88.56 177 SER A O 1
ATOM 1383 N N . ALA A 1 178 ? -6.928 3.810 -9.389 1.00 88.12 178 ALA A N 1
ATOM 1384 C CA . ALA A 1 178 ? -6.468 4.667 -8.306 1.00 88.12 178 ALA A CA 1
ATOM 1385 C C . ALA A 1 178 ? -5.581 5.794 -8.838 1.00 88.12 178 ALA A C 1
ATOM 1387 O O . ALA A 1 178 ? -4.951 5.664 -9.884 1.00 88.12 178 ALA A O 1
ATOM 1388 N N . ILE A 1 179 ? -5.494 6.896 -8.089 1.00 86.00 179 ILE A N 1
ATOM 1389 C CA . ILE A 1 179 ? -4.519 7.964 -8.372 1.00 86.00 179 ILE A CA 1
ATOM 1390 C C . ILE A 1 179 ? -3.099 7.475 -8.054 1.00 86.00 179 ILE A C 1
ATOM 1392 O O . ILE A 1 179 ? -2.141 7.823 -8.743 1.00 86.00 179 ILE A O 1
ATOM 1396 N N . SER A 1 180 ? -2.968 6.658 -7.005 1.00 87.94 180 SER A N 1
ATOM 1397 C CA . SER A 1 180 ? -1.703 6.070 -6.582 1.00 87.94 180 SER A CA 1
ATOM 1398 C C . SER A 1 180 ? -1.599 4.614 -7.049 1.00 87.94 180 SER A C 1
ATOM 1400 O O . SER A 1 180 ? -2.383 3.779 -6.587 1.00 87.94 180 SER A O 1
ATOM 1402 N N . PRO A 1 181 ? -0.612 4.263 -7.896 1.00 87.81 181 PRO A N 1
ATOM 1403 C CA . PRO A 1 181 ? -0.420 2.881 -8.335 1.00 87.81 181 PRO A CA 1
ATOM 1404 C C . PRO A 1 181 ? 0.032 1.969 -7.183 1.00 87.81 181 PRO A C 1
ATOM 1406 O O . PRO A 1 181 ? -0.190 0.761 -7.223 1.00 87.81 181 PRO A O 1
ATOM 1409 N N . ASP A 1 182 ? 0.641 2.531 -6.129 1.00 89.00 182 ASP A N 1
ATOM 1410 C CA . ASP A 1 182 ? 0.970 1.779 -4.918 1.00 89.00 182 ASP A CA 1
ATOM 1411 C C . ASP A 1 182 ? -0.314 1.260 -4.241 1.00 89.00 182 ASP A C 1
ATOM 1413 O O . ASP A 1 182 ? -0.365 0.103 -3.830 1.00 89.00 182 ASP A O 1
ATOM 1417 N N . GLU A 1 183 ? -1.375 2.074 -4.165 1.00 91.75 183 GLU A N 1
ATOM 1418 C CA . GLU A 1 183 ? -2.654 1.647 -3.581 1.00 91.75 183 GLU A CA 1
ATOM 1419 C C . GLU A 1 183 ? -3.369 0.598 -4.427 1.00 91.75 183 GLU A C 1
ATOM 1421 O O . GLU A 1 183 ? -3.899 -0.370 -3.880 1.00 91.75 183 GLU A O 1
ATOM 1426 N N . GLU A 1 184 ? -3.340 0.750 -5.750 1.00 91.56 184 GLU A N 1
ATOM 1427 C CA . GLU A 1 184 ? -3.909 -0.234 -6.670 1.00 91.56 184 GLU A CA 1
ATOM 1428 C C . GLU A 1 184 ? -3.264 -1.614 -6.481 1.00 91.56 184 GLU A C 1
ATOM 1430 O O . GLU A 1 184 ? -3.971 -2.620 -6.380 1.00 91.56 184 GLU A O 1
ATOM 1435 N N . ALA A 1 185 ? -1.936 -1.668 -6.331 1.00 91.50 185 ALA A N 1
ATOM 1436 C CA . ALA A 1 185 ? -1.220 -2.915 -6.076 1.00 91.50 185 ALA A CA 1
ATOM 1437 C C . ALA A 1 185 ? -1.594 -3.554 -4.730 1.00 91.50 185 ALA A C 1
ATOM 1439 O O . ALA A 1 185 ? -1.744 -4.775 -4.650 1.00 91.50 185 ALA A O 1
ATOM 1440 N N . LEU A 1 186 ? -1.798 -2.748 -3.682 1.00 94.38 186 LEU A N 1
ATOM 1441 C CA . LEU A 1 186 ? -2.237 -3.233 -2.368 1.00 94.38 186 LEU A CA 1
ATOM 1442 C C . LEU A 1 186 ? -3.653 -3.829 -2.417 1.00 94.38 186 LEU A C 1
ATOM 1444 O O . LEU A 1 186 ? -3.880 -4.912 -1.876 1.00 94.38 186 LEU A O 1
ATOM 1448 N N . VAL A 1 187 ? -4.595 -3.168 -3.096 1.00 94.56 187 VAL A N 1
ATOM 1449 C CA . VAL A 1 187 ? -5.972 -3.673 -3.245 1.00 94.56 187 VAL A CA 1
ATOM 1450 C C . VAL A 1 187 ? -6.016 -4.906 -4.152 1.00 94.56 187 VAL A C 1
ATOM 1452 O O . VAL A 1 187 ? -6.729 -5.872 -3.862 1.00 94.56 187 VAL A O 1
ATOM 1455 N N . CYS A 1 188 ? -5.205 -4.937 -5.212 1.00 92.25 188 CYS A N 1
ATOM 1456 C CA . CYS A 1 188 ? -5.031 -6.137 -6.027 1.00 92.25 188 CYS A CA 1
ATOM 1457 C C . CYS A 1 188 ? -4.479 -7.307 -5.203 1.00 92.25 188 CYS A C 1
ATOM 1459 O O . CYS A 1 188 ? -4.940 -8.436 -5.378 1.00 92.25 188 CYS A O 1
ATOM 1461 N N . ALA A 1 189 ? -3.535 -7.053 -4.290 1.00 92.50 189 ALA A N 1
ATOM 1462 C CA . ALA A 1 189 ? -2.993 -8.076 -3.400 1.00 92.50 189 ALA A CA 1
ATOM 1463 C C . ALA A 1 189 ? -4.057 -8.613 -2.437 1.00 92.50 189 ALA A C 1
ATOM 1465 O O . ALA A 1 189 ? -4.166 -9.825 -2.281 1.00 92.50 189 ALA A O 1
ATOM 1466 N N . ALA A 1 190 ? -4.900 -7.751 -1.861 1.00 94.38 190 ALA A N 1
ATOM 1467 C CA . ALA A 1 190 ? -6.033 -8.197 -1.050 1.00 94.38 190 ALA A CA 1
ATOM 1468 C C . ALA A 1 190 ? -6.982 -9.107 -1.851 1.00 94.38 190 ALA A C 1
ATOM 1470 O O . ALA A 1 190 ? -7.329 -10.197 -1.391 1.00 94.38 190 ALA A O 1
ATOM 1471 N N . LYS A 1 191 ? -7.310 -8.727 -3.095 1.00 92.81 191 LYS A N 1
ATOM 1472 C CA . LYS A 1 191 ? -8.136 -9.550 -3.995 1.00 92.81 191 LYS A CA 1
ATOM 1473 C C . LYS A 1 191 ? -7.494 -10.905 -4.305 1.00 92.81 191 LYS A C 1
ATOM 1475 O O . LYS A 1 191 ? -8.212 -11.888 -4.442 1.00 92.81 191 LYS A O 1
ATOM 1480 N N . HIS A 1 192 ? -6.166 -10.966 -4.424 1.00 90.25 192 HIS A N 1
ATOM 1481 C CA . HIS A 1 192 ? -5.440 -12.217 -4.661 1.00 90.25 192 HIS A CA 1
ATOM 1482 C C . HIS A 1 192 ? -5.603 -13.226 -3.512 1.00 90.25 192 HIS A C 1
ATOM 1484 O O . HIS A 1 192 ? -5.595 -14.427 -3.764 1.00 90.25 192 HIS A O 1
ATOM 1490 N N . PHE A 1 193 ? -5.796 -12.751 -2.279 1.00 91.44 193 PHE A N 1
ATOM 1491 C CA . PHE A 1 193 ? -6.044 -13.582 -1.098 1.00 91.44 193 PHE A CA 1
ATOM 1492 C C . PHE A 1 193 ? -7.524 -13.583 -0.667 1.00 91.44 193 PHE A C 1
ATOM 1494 O O . PHE A 1 193 ? -7.828 -13.603 0.523 1.00 91.44 193 PHE A O 1
ATOM 1501 N N . ASP A 1 194 ? -8.447 -13.548 -1.636 1.00 92.00 194 ASP A N 1
ATOM 1502 C CA . ASP A 1 194 ? -9.905 -13.638 -1.444 1.00 92.00 194 ASP A CA 1
ATOM 1503 C C . ASP A 1 194 ? -10.541 -12.536 -0.568 1.00 92.00 194 ASP A C 1
ATOM 1505 O O . ASP A 1 194 ? -11.652 -12.692 -0.049 1.00 92.00 194 ASP A O 1
ATOM 1509 N N . VAL A 1 195 ? -9.887 -11.374 -0.462 1.00 94.56 195 VAL A N 1
ATOM 1510 C CA . VAL A 1 195 ? -10.446 -10.148 0.130 1.00 94.56 195 VAL A CA 1
ATOM 1511 C C . VAL A 1 195 ? -10.672 -9.119 -0.977 1.00 94.56 195 VAL A C 1
ATOM 1513 O O . VAL A 1 195 ? -9.793 -8.342 -1.342 1.00 94.56 195 VAL A O 1
ATOM 1516 N N . THR A 1 196 ? -11.867 -9.125 -1.563 1.00 94.81 196 THR A N 1
ATOM 1517 C CA . THR A 1 196 ? -12.176 -8.339 -2.768 1.00 94.81 196 THR A CA 1
ATOM 1518 C C . THR A 1 196 ? -12.934 -7.062 -2.426 1.00 94.81 196 THR A C 1
ATOM 1520 O O . THR A 1 196 ? -14.023 -7.121 -1.861 1.00 94.81 196 THR A O 1
ATOM 1523 N N . LEU A 1 197 ? -12.410 -5.903 -2.827 1.00 96.00 197 LEU A N 1
ATOM 1524 C CA . LEU A 1 197 ? -13.104 -4.621 -2.718 1.00 96.00 197 LEU A CA 1
ATOM 1525 C C . LEU A 1 197 ? -14.193 -4.524 -3.799 1.00 96.00 197 LEU A C 1
ATOM 1527 O O . LEU A 1 197 ? -13.888 -4.448 -4.981 1.00 96.00 197 LEU A O 1
ATOM 1531 N N . LEU A 1 198 ? -15.466 -4.536 -3.411 1.00 95.00 198 LEU A N 1
ATOM 1532 C CA . LEU A 1 198 ? -16.598 -4.516 -4.345 1.00 95.00 198 LEU A CA 1
ATOM 1533 C C . LEU A 1 198 ? -17.107 -3.104 -4.632 1.00 95.00 198 LEU A C 1
ATOM 1535 O O . LEU A 1 198 ? -17.521 -2.812 -5.751 1.00 95.00 198 LEU A O 1
ATOM 1539 N N . ARG A 1 199 ? -17.112 -2.242 -3.613 1.00 94.19 199 ARG A N 1
ATOM 1540 C CA . ARG A 1 199 ? -17.567 -0.852 -3.715 1.00 94.19 199 ARG A CA 1
ATOM 1541 C C . ARG A 1 199 ? -16.788 0.013 -2.742 1.00 94.19 199 ARG A C 1
ATOM 1543 O O . ARG A 1 199 ? -16.545 -0.416 -1.616 1.00 94.19 199 ARG A O 1
ATOM 1550 N N . HIS A 1 200 ? -16.446 1.221 -3.164 1.00 93.94 200 HIS A N 1
ATOM 1551 C CA . HIS A 1 200 ? -15.781 2.206 -2.326 1.00 93.94 200 HIS A CA 1
ATOM 1552 C C . HIS A 1 200 ? -16.412 3.573 -2.566 1.00 93.94 200 HIS A C 1
ATOM 1554 O O . HIS A 1 200 ? -16.274 4.139 -3.648 1.00 93.94 200 HIS A O 1
ATOM 1560 N N . ASP A 1 201 ? -17.165 4.048 -1.578 1.00 91.25 201 ASP A N 1
ATOM 1561 C CA . ASP A 1 201 ? -17.815 5.353 -1.578 1.00 91.25 201 ASP A CA 1
ATOM 1562 C C . ASP A 1 201 ? -17.363 6.143 -0.343 1.00 91.25 201 ASP A C 1
ATOM 1564 O O . ASP A 1 201 ? -16.927 5.575 0.659 1.00 91.25 201 ASP A O 1
ATOM 1568 N N . SER A 1 202 ? -17.583 7.459 -0.343 1.00 89.12 202 SER A N 1
ATOM 1569 C CA . SER A 1 202 ? -17.255 8.330 0.799 1.00 89.12 202 SER A CA 1
ATOM 1570 C C . SER A 1 202 ? -18.012 8.002 2.094 1.00 89.12 202 SER A C 1
ATOM 1572 O O . SER A 1 202 ? -17.617 8.460 3.161 1.00 89.12 202 SER A O 1
ATOM 1574 N N . THR A 1 203 ? -19.101 7.232 2.010 1.00 93.38 203 THR A N 1
ATOM 1575 C CA . THR A 1 203 ? -19.963 6.876 3.152 1.00 93.38 203 THR A CA 1
ATOM 1576 C C . THR A 1 203 ? -19.985 5.384 3.459 1.00 93.38 203 THR A C 1
ATOM 1578 O O . THR A 1 203 ? -20.332 4.996 4.573 1.00 93.38 203 THR A O 1
ATOM 1581 N N . SER A 1 204 ? -19.637 4.527 2.496 1.00 94.56 204 SER A N 1
ATOM 1582 C CA . SER A 1 204 ? -19.669 3.081 2.695 1.00 94.56 204 SER A CA 1
ATOM 1583 C C . SER A 1 204 ? -18.652 2.364 1.823 1.00 94.56 204 SER A C 1
ATOM 1585 O O . SER A 1 204 ? -18.457 2.722 0.664 1.00 94.56 204 SER A O 1
ATOM 1587 N N . VAL A 1 205 ? -18.068 1.297 2.358 1.00 96.31 205 VAL A N 1
ATOM 1588 C CA . VAL A 1 205 ? -17.168 0.400 1.632 1.00 96.31 205 VAL A CA 1
ATOM 1589 C C . VAL A 1 205 ? -17.729 -1.016 1.710 1.00 96.31 205 VAL A C 1
ATOM 1591 O O . VAL A 1 205 ? -18.086 -1.494 2.785 1.00 96.31 205 VAL A O 1
ATOM 1594 N N . ALA A 1 206 ? -17.828 -1.696 0.571 1.00 95.62 206 ALA A N 1
ATOM 1595 C CA . ALA A 1 206 ? -18.265 -3.085 0.491 1.00 95.62 206 ALA A CA 1
ATOM 1596 C C . ALA A 1 206 ? -17.079 -3.978 0.132 1.00 95.62 206 ALA A C 1
ATOM 1598 O O . ALA A 1 206 ? -16.436 -3.774 -0.899 1.00 95.62 206 ALA A O 1
ATOM 1599 N N . VAL A 1 207 ? -16.816 -4.991 0.954 1.00 95.88 207 VAL A N 1
ATOM 1600 C CA . VAL A 1 207 ? -15.726 -5.953 0.753 1.00 95.88 207 VAL A CA 1
ATOM 1601 C C . VAL A 1 207 ? -16.294 -7.365 0.792 1.00 95.88 207 VAL A C 1
ATOM 1603 O O . VAL A 1 207 ? -17.004 -7.719 1.726 1.00 95.88 207 VAL A O 1
ATOM 1606 N N . SER A 1 208 ? -15.971 -8.192 -0.198 1.00 95.12 208 SER A N 1
ATOM 1607 C CA . SER A 1 208 ? -16.186 -9.636 -0.125 1.00 95.12 208 SER A CA 1
ATOM 1608 C C . SER A 1 208 ? -15.013 -10.274 0.611 1.00 95.12 208 SER A C 1
ATOM 1610 O O . SER A 1 208 ? -13.881 -10.211 0.130 1.00 95.12 208 SER A O 1
ATOM 1612 N N . ARG A 1 209 ? -15.272 -10.866 1.777 1.00 93.25 209 ARG A N 1
ATOM 1613 C CA . ARG A 1 209 ? -14.308 -11.662 2.541 1.00 93.25 209 ARG A CA 1
ATOM 1614 C C . ARG A 1 209 ? -14.628 -13.133 2.308 1.00 93.25 209 ARG A C 1
ATOM 1616 O O . ARG A 1 209 ? -15.625 -13.628 2.823 1.00 93.25 209 ARG A O 1
ATOM 1623 N N . PHE A 1 210 ? -13.812 -13.828 1.521 1.00 92.19 210 PHE A N 1
ATOM 1624 C CA . PHE A 1 210 ? -13.984 -15.261 1.238 1.00 92.19 210 PHE A CA 1
ATOM 1625 C C . PHE A 1 210 ? -15.370 -15.631 0.674 1.00 92.19 210 PHE A C 1
ATOM 1627 O O . PHE A 1 210 ? -15.901 -16.701 0.969 1.00 92.19 210 PHE A O 1
ATOM 1634 N N . GLY A 1 211 ? -15.962 -14.734 -0.123 1.00 89.88 211 GLY A N 1
ATOM 1635 C CA . GLY A 1 211 ? -17.300 -14.881 -0.705 1.00 89.88 211 GLY A CA 1
ATOM 1636 C C . GLY A 1 211 ? -18.409 -14.161 0.068 1.00 89.88 211 GLY A C 1
ATOM 1637 O O . GLY A 1 211 ? -19.404 -13.764 -0.539 1.00 89.88 211 GLY A O 1
ATOM 1638 N N . ASP A 1 212 ? -18.216 -13.884 1.358 1.00 92.44 212 ASP A N 1
ATOM 1639 C CA . ASP A 1 212 ? -19.213 -13.208 2.188 1.00 92.44 212 ASP A CA 1
ATOM 1640 C C . ASP A 1 212 ? -19.083 -11.689 2.063 1.00 92.44 212 ASP A C 1
ATOM 1642 O O . ASP A 1 212 ? -18.018 -11.110 2.284 1.00 92.44 212 ASP A O 1
ATOM 1646 N N . THR A 1 213 ? -20.168 -11.015 1.683 1.00 94.38 213 THR A N 1
ATOM 1647 C CA . THR A 1 213 ? -20.154 -9.555 1.529 1.00 94.38 213 THR A CA 1
ATOM 1648 C C . THR A 1 213 ? -20.313 -8.878 2.882 1.00 94.38 213 THR A C 1
ATOM 1650 O O . THR A 1 213 ? -21.356 -8.991 3.523 1.00 94.38 213 THR A O 1
ATOM 1653 N N . VAL A 1 214 ? -19.294 -8.121 3.275 1.00 93.75 214 VAL A N 1
ATOM 1654 C CA . VAL A 1 214 ? -19.266 -7.296 4.478 1.00 93.75 214 VAL A CA 1
ATOM 1655 C C . VAL A 1 214 ? -19.347 -5.825 4.088 1.00 93.75 214 VAL A C 1
ATOM 1657 O O . VAL A 1 214 ? -18.670 -5.368 3.163 1.00 93.75 214 VAL A O 1
ATOM 1660 N N . LEU A 1 215 ? -20.185 -5.078 4.803 1.00 95.00 215 LEU A N 1
ATOM 1661 C CA . LEU A 1 215 ? -20.368 -3.645 4.606 1.00 95.00 215 LEU A CA 1
ATOM 1662 C C . LEU A 1 215 ? -19.744 -2.875 5.764 1.00 95.00 215 LEU A C 1
ATOM 1664 O O . LEU A 1 215 ? -20.012 -3.164 6.928 1.00 95.00 215 LEU A O 1
ATOM 1668 N N . PHE A 1 216 ? -18.967 -1.860 5.423 1.00 95.69 216 PHE A N 1
ATOM 1669 C CA . PHE A 1 216 ? -18.407 -0.896 6.351 1.00 95.69 216 PHE A CA 1
ATOM 1670 C C . PHE A 1 216 ? -19.047 0.465 6.134 1.00 95.69 216 PHE A C 1
ATOM 1672 O O . PHE A 1 216 ? -19.129 0.938 5.001 1.00 95.69 216 PHE A O 1
ATOM 1679 N N . ASP A 1 217 ? -19.452 1.105 7.221 1.00 95.88 217 ASP A N 1
ATOM 1680 C CA . ASP A 1 217 ? -19.783 2.524 7.239 1.00 95.88 217 ASP A CA 1
ATOM 1681 C C . ASP A 1 217 ? -18.497 3.327 7.405 1.00 95.88 217 ASP A C 1
ATOM 1683 O O . ASP A 1 217 ? -17.750 3.116 8.362 1.00 95.88 217 ASP A O 1
ATOM 1687 N N . VAL A 1 218 ? -18.232 4.235 6.466 1.00 96.38 218 VAL A N 1
ATOM 1688 C CA . VAL A 1 218 ? -17.083 5.140 6.532 1.00 96.38 218 VAL A CA 1
ATOM 1689 C C . VAL A 1 218 ? -17.471 6.323 7.400 1.00 96.38 218 VAL A C 1
ATOM 1691 O O . VAL A 1 218 ? -18.374 7.086 7.062 1.00 96.38 218 VAL A O 1
ATOM 1694 N N . LEU A 1 219 ? -16.792 6.457 8.535 1.00 95.69 219 LEU A N 1
ATOM 1695 C CA . LEU A 1 219 ? -17.019 7.541 9.480 1.00 95.69 219 LEU A CA 1
ATOM 1696 C C . LEU A 1 219 ? -16.125 8.735 9.150 1.00 95.69 219 LEU A C 1
ATOM 1698 O O . LEU A 1 219 ? -16.613 9.858 9.056 1.00 95.69 219 LEU A O 1
ATOM 1702 N N . HIS A 1 220 ? -14.833 8.480 8.922 1.00 95.75 220 HIS A N 1
ATOM 1703 C CA . HIS A 1 220 ? -13.862 9.483 8.481 1.00 95.75 220 HIS A CA 1
ATOM 1704 C C . HIS A 1 220 ? -12.817 8.861 7.562 1.00 95.75 220 HIS A C 1
ATOM 1706 O O . HIS A 1 220 ? -12.412 7.714 7.755 1.00 95.75 220 HIS A O 1
ATOM 1712 N N . MET A 1 221 ? -12.345 9.645 6.599 1.00 94.00 221 MET A N 1
ATOM 1713 C CA . MET A 1 221 ? -11.262 9.284 5.692 1.00 94.00 221 MET A CA 1
ATOM 1714 C C . MET A 1 221 ? -10.219 10.396 5.716 1.00 94.00 221 MET A C 1
ATOM 1716 O O . MET A 1 221 ? -10.539 11.555 5.458 1.00 94.00 221 MET A O 1
ATOM 1720 N N . PHE A 1 222 ? -8.979 10.037 6.029 1.00 94.44 222 PHE A N 1
ATOM 1721 C CA . PHE A 1 222 ? -7.849 10.952 6.054 1.00 94.44 222 PHE A CA 1
ATOM 1722 C C . PHE A 1 222 ? -6.808 10.496 5.040 1.00 94.44 222 PHE A C 1
ATOM 1724 O O . PHE A 1 222 ? -5.985 9.611 5.310 1.00 94.44 222 PHE A O 1
ATOM 1731 N N . GLU A 1 223 ? -6.841 11.130 3.876 1.00 91.06 223 GLU A N 1
ATOM 1732 C CA . GLU A 1 223 ? -6.004 10.798 2.727 1.00 91.06 223 GLU A CA 1
ATOM 1733 C C . GLU A 1 223 ? -4.507 10.970 2.999 1.00 91.06 223 GLU A C 1
ATOM 1735 O O . GLU A 1 223 ? -4.071 11.709 3.887 1.00 91.06 223 GLU A O 1
ATOM 1740 N N . PHE A 1 224 ? -3.698 10.273 2.206 1.00 90.75 224 PHE A N 1
ATOM 1741 C CA . PHE A 1 224 ? -2.253 10.409 2.270 1.00 90.75 224 PHE A CA 1
ATOM 1742 C C . PHE A 1 224 ? -1.821 11.820 1.849 1.00 90.75 224 PHE A C 1
ATOM 1744 O O . PHE A 1 224 ? -2.134 12.267 0.749 1.00 90.75 224 PHE A O 1
ATOM 1751 N N . SER A 1 225 ? -1.018 12.482 2.683 1.00 88.06 225 SER A N 1
ATOM 1752 C CA . SER A 1 225 ? -0.318 13.719 2.323 1.00 88.06 225 SER A CA 1
ATOM 1753 C C . SER A 1 225 ? 1.187 13.582 2.553 1.00 88.06 225 SER A C 1
ATOM 1755 O O . SER A 1 225 ? 1.641 12.762 3.358 1.00 88.06 225 SER A O 1
ATOM 1757 N N . SER A 1 226 ? 1.984 14.400 1.860 1.00 87.56 226 SER A N 1
ATOM 1758 C CA . SER A 1 226 ? 3.444 14.444 2.036 1.00 87.56 226 SER A CA 1
ATOM 1759 C C . SER A 1 226 ? 3.866 14.837 3.453 1.00 87.56 226 SER A C 1
ATOM 1761 O O . SER A 1 226 ? 4.936 14.432 3.911 1.00 87.56 226 SER A O 1
ATOM 1763 N N . GLU A 1 227 ? 3.026 15.605 4.144 1.00 87.19 227 GLU A N 1
ATOM 1764 C CA . GLU A 1 227 ? 3.248 16.047 5.521 1.00 87.19 227 GLU A CA 1
ATOM 1765 C C . GLU A 1 227 ? 2.937 14.924 6.514 1.00 87.19 227 GLU A C 1
ATOM 1767 O O . GLU A 1 227 ? 3.760 14.618 7.379 1.00 87.19 227 GLU A O 1
ATOM 1772 N N . ARG A 1 228 ? 1.799 14.236 6.335 1.00 90.75 228 ARG A N 1
ATOM 1773 C CA . ARG A 1 228 ? 1.356 13.150 7.224 1.00 90.75 228 ARG A CA 1
ATOM 1774 C C . ARG A 1 228 ? 2.130 11.850 7.013 1.00 90.75 228 ARG A C 1
ATOM 1776 O O . ARG A 1 228 ? 2.335 11.105 7.969 1.00 90.75 228 ARG A O 1
ATOM 1783 N N . LYS A 1 229 ? 2.537 11.545 5.772 1.00 93.81 229 LYS A N 1
ATOM 1784 C CA . LYS A 1 229 ? 3.228 10.300 5.356 1.00 93.81 229 LYS A CA 1
ATOM 1785 C C . LYS A 1 229 ? 2.485 9.004 5.717 1.00 93.81 229 LYS A C 1
ATOM 1787 O O . LYS A 1 229 ? 3.085 7.926 5.778 1.00 93.81 229 LYS A O 1
ATOM 1792 N N . LYS A 1 230 ? 1.180 9.102 5.961 1.00 94.81 230 LYS A N 1
ATOM 1793 C CA . LYS A 1 230 ? 0.267 7.997 6.258 1.00 94.81 230 LYS A CA 1
ATOM 1794 C C . LYS A 1 230 ? -1.144 8.358 5.810 1.00 94.81 230 LYS A C 1
ATOM 1796 O O . LYS A 1 230 ? -1.460 9.530 5.633 1.00 94.81 230 LYS A O 1
ATOM 1801 N N . SER A 1 231 ? -1.966 7.335 5.654 1.00 95.06 231 SER A N 1
ATOM 1802 C CA . SER A 1 231 ? -3.403 7.431 5.400 1.00 95.06 231 SER A CA 1
ATOM 1803 C C . SER A 1 231 ? -4.145 6.615 6.444 1.00 95.06 231 SER A C 1
ATOM 1805 O O . SER A 1 231 ? -3.668 5.555 6.874 1.00 95.06 231 SER A O 1
ATOM 1807 N N . SER A 1 232 ? -5.296 7.117 6.859 1.00 96.69 232 SER A N 1
ATOM 1808 C CA . SER A 1 232 ? -6.102 6.487 7.891 1.00 96.69 232 SER A CA 1
ATOM 1809 C C . SER A 1 232 ? -7.582 6.595 7.574 1.00 96.69 232 SER A C 1
ATOM 1811 O O . SER A 1 232 ? -8.044 7.546 6.946 1.00 96.69 232 SER A O 1
ATOM 1813 N N . MET A 1 233 ? -8.333 5.593 8.012 1.00 96.38 233 MET A N 1
ATOM 1814 C CA . MET A 1 233 ? -9.769 5.523 7.799 1.00 96.38 233 MET A CA 1
ATOM 1815 C C . MET A 1 233 ? -10.433 4.979 9.051 1.00 96.38 233 MET A C 1
ATOM 1817 O O . MET A 1 233 ? -10.017 3.951 9.584 1.00 96.38 233 MET A O 1
ATOM 1821 N N . ILE A 1 234 ? -11.459 5.678 9.522 1.00 97.00 234 ILE A N 1
ATOM 1822 C CA . ILE A 1 234 ? -12.282 5.246 10.645 1.00 97.00 234 ILE A CA 1
ATOM 1823 C C . ILE A 1 234 ? -13.552 4.648 10.063 1.00 97.00 234 ILE A C 1
ATOM 1825 O O . ILE A 1 234 ? -14.293 5.329 9.351 1.00 97.00 234 ILE A O 1
ATOM 1829 N N . VAL A 1 235 ? -13.803 3.380 10.367 1.00 96.31 235 VAL A N 1
ATOM 1830 C CA . VAL A 1 235 ? -14.949 2.640 9.846 1.00 96.31 235 VAL A CA 1
ATOM 1831 C C . VAL A 1 235 ? -15.694 1.903 10.946 1.00 96.31 235 VAL A C 1
ATOM 1833 O O . VAL A 1 235 ? -15.144 1.607 12.005 1.00 96.31 235 VAL A O 1
ATOM 1836 N N . ARG A 1 236 ? -16.950 1.560 10.677 1.00 95.06 236 ARG A N 1
ATOM 1837 C CA . ARG A 1 236 ? -17.746 0.654 11.507 1.00 95.06 236 ARG A CA 1
ATOM 1838 C C . ARG A 1 236 ? -18.262 -0.493 10.651 1.00 95.06 236 ARG A C 1
ATOM 1840 O O . ARG A 1 236 ? -18.885 -0.266 9.618 1.00 95.06 236 ARG A O 1
ATOM 1847 N N . GLU A 1 237 ? -17.996 -1.726 11.062 1.00 92.88 237 GLU A N 1
ATOM 1848 C CA . GLU A 1 237 ? -18.489 -2.914 10.362 1.00 92.88 237 GLU A CA 1
ATOM 1849 C C . GLU A 1 237 ? -19.973 -3.150 10.679 1.00 92.88 237 GLU A C 1
ATOM 1851 O O . GLU A 1 237 ? -20.366 -3.266 11.841 1.00 92.88 237 GLU A O 1
ATOM 1856 N N . ARG A 1 238 ? -20.825 -3.236 9.652 1.00 88.94 238 ARG A N 1
ATOM 1857 C CA . ARG A 1 238 ? -22.261 -3.466 9.840 1.00 88.94 238 ARG A CA 1
ATOM 1858 C C . ARG A 1 238 ? -22.525 -4.905 10.269 1.00 88.94 238 ARG A C 1
ATOM 1860 O O . ARG A 1 238 ? -22.254 -5.838 9.521 1.00 88.94 238 ARG A O 1
ATOM 1867 N N . GLY A 1 239 ? -23.129 -5.074 11.444 1.00 77.94 239 GLY A N 1
ATOM 1868 C CA . GLY A 1 239 ? -23.486 -6.393 11.980 1.00 77.94 239 GLY A CA 1
ATOM 1869 C C . GLY A 1 239 ? -22.312 -7.169 12.586 1.00 77.94 239 GLY A C 1
ATOM 1870 O O . GLY A 1 239 ? -22.499 -8.317 12.981 1.00 77.94 239 GLY A O 1
ATOM 1871 N N . GLY A 1 240 ? -21.127 -6.559 12.676 1.00 72.50 240 GLY A N 1
ATOM 1872 C CA . GLY A 1 240 ? -19.992 -7.118 13.402 1.00 72.50 240 GLY A CA 1
ATOM 1873 C C . GLY A 1 240 ? -20.150 -6.968 14.918 1.00 72.50 240 GLY A C 1
ATOM 1874 O O . GLY A 1 240 ? -20.851 -6.083 15.401 1.00 72.50 240 GLY A O 1
ATOM 1875 N N . SER A 1 241 ? -19.475 -7.834 15.679 1.00 64.38 241 SER A N 1
ATOM 1876 C CA . SER A 1 241 ? -19.314 -7.667 17.135 1.00 64.38 241 SER A CA 1
ATOM 1877 C C . SER A 1 241 ? -18.234 -6.641 17.499 1.00 64.38 241 SER A C 1
ATOM 1879 O O . SER A 1 241 ? -18.141 -6.244 18.657 1.00 64.38 241 SER A O 1
ATOM 1881 N N . ALA A 1 242 ? -17.409 -6.245 16.525 1.00 64.88 242 ALA A N 1
ATOM 1882 C CA . ALA A 1 242 ? -16.364 -5.245 16.687 1.00 64.88 242 ALA A CA 1
ATOM 1883 C C . ALA A 1 242 ? -16.960 -3.829 16.642 1.00 64.88 242 ALA A C 1
ATOM 1885 O O . ALA A 1 242 ? -17.872 -3.559 15.860 1.00 64.88 242 ALA A O 1
ATOM 1886 N N . GLY A 1 243 ? -16.436 -2.945 17.494 1.00 81.75 243 GLY A N 1
ATOM 1887 C CA . GLY A 1 243 ? -16.821 -1.534 17.556 1.00 81.75 243 GLY A CA 1
ATOM 1888 C C . GLY A 1 243 ? -16.310 -0.722 16.362 1.00 81.75 243 GLY A C 1
ATOM 1889 O O . GLY A 1 243 ? -16.238 -1.192 15.226 1.00 81.75 243 GLY A O 1
ATOM 1890 N N . VAL A 1 244 ? -15.947 0.533 16.606 1.00 94.38 244 VAL A N 1
ATOM 1891 C CA . VAL A 1 244 ? -15.330 1.386 15.584 1.00 94.38 244 VAL A CA 1
ATOM 1892 C C . VAL A 1 244 ? -13.883 0.939 15.361 1.00 94.38 244 VAL A C 1
ATOM 1894 O O . VAL A 1 244 ? -13.156 0.684 16.314 1.00 94.38 244 VAL A O 1
ATOM 1897 N N . ILE A 1 245 ? -13.435 0.852 14.111 1.00 95.56 245 ILE A N 1
ATOM 1898 C CA . ILE A 1 245 ? -12.076 0.433 13.758 1.00 95.56 245 ILE A CA 1
ATOM 1899 C C . ILE A 1 245 ? -11.372 1.590 13.056 1.00 95.56 245 ILE A C 1
ATOM 1901 O O . ILE A 1 245 ? -11.860 2.122 12.060 1.00 95.56 245 ILE A O 1
ATOM 1905 N N . LEU A 1 246 ? -10.205 1.967 13.568 1.00 97.38 246 LEU A N 1
ATOM 1906 C CA . LEU A 1 246 ? -9.272 2.867 12.907 1.00 97.38 246 LEU A CA 1
ATOM 1907 C C . LEU A 1 246 ? -8.245 2.037 12.141 1.00 97.38 246 LEU A C 1
ATOM 1909 O O . LEU A 1 246 ? -7.406 1.368 12.742 1.00 97.38 246 LEU A O 1
ATOM 1913 N N . PHE A 1 247 ? -8.274 2.122 10.819 1.00 97.75 247 PHE A N 1
ATOM 1914 C CA . PHE A 1 247 ? -7.231 1.598 9.951 1.00 97.75 247 PHE A CA 1
ATOM 1915 C C . PHE A 1 247 ? -6.176 2.665 9.670 1.00 97.75 247 PHE A C 1
ATOM 1917 O O . PHE A 1 247 ? -6.500 3.835 9.477 1.00 97.75 247 PHE A O 1
ATOM 1924 N N . CYS A 1 248 ? -4.908 2.261 9.630 1.00 97.38 248 CYS A N 1
ATOM 1925 C CA . CYS A 1 248 ? -3.773 3.128 9.347 1.00 97.38 248 CYS A CA 1
ATOM 1926 C C . CYS A 1 248 ? -2.750 2.397 8.467 1.00 97.38 248 CYS A C 1
ATOM 1928 O O . CYS A 1 248 ? -2.374 1.257 8.743 1.00 97.38 248 CYS A O 1
ATOM 1930 N N . LYS A 1 249 ? -2.267 3.063 7.416 1.00 96.38 249 LYS A N 1
ATOM 1931 C CA . LYS A 1 249 ? -1.129 2.600 6.614 1.00 96.38 249 LYS A CA 1
ATOM 1932 C C . LYS A 1 249 ? -0.204 3.771 6.297 1.00 96.38 249 LYS A C 1
ATOM 1934 O O . LYS A 1 249 ? -0.675 4.843 5.911 1.00 96.38 249 LYS A O 1
ATOM 1939 N N . GLY A 1 250 ? 1.103 3.596 6.456 1.00 95.81 250 GLY A N 1
ATOM 1940 C CA . GLY A 1 250 ? 2.047 4.699 6.271 1.00 95.81 250 GLY A CA 1
ATOM 1941 C C . GLY A 1 250 ? 3.509 4.330 6.458 1.00 95.81 250 GLY A C 1
ATOM 1942 O O . GLY A 1 250 ? 3.855 3.159 6.600 1.00 95.81 250 GLY A O 1
ATOM 1943 N N . ALA A 1 251 ? 4.371 5.346 6.447 1.00 95.62 251 ALA A N 1
ATOM 1944 C CA . ALA A 1 251 ? 5.803 5.172 6.657 1.00 95.62 251 ALA A CA 1
ATOM 1945 C C . ALA A 1 251 ? 6.126 4.716 8.091 1.00 95.62 251 ALA A C 1
ATOM 1947 O O . ALA A 1 251 ? 5.436 5.049 9.057 1.00 95.62 251 ALA A O 1
ATOM 1948 N N . ASP A 1 252 ? 7.241 4.011 8.241 1.00 95.00 252 ASP A N 1
ATOM 1949 C CA . ASP A 1 252 ? 7.769 3.559 9.526 1.00 95.00 252 ASP A CA 1
ATOM 1950 C C . ASP A 1 252 ? 7.993 4.717 10.507 1.00 95.00 252 ASP A C 1
ATOM 1952 O O . ASP A 1 252 ? 7.574 4.654 11.662 1.00 95.00 252 ASP A O 1
ATOM 1956 N N . THR A 1 253 ? 8.563 5.815 10.015 1.00 94.69 253 THR A N 1
ATOM 1957 C CA . THR A 1 253 ? 8.858 7.017 10.807 1.00 94.69 253 THR A CA 1
ATOM 1958 C C . THR A 1 253 ? 7.638 7.641 11.488 1.00 94.69 253 THR A C 1
ATOM 1960 O O . THR A 1 253 ? 7.810 8.317 12.499 1.00 94.69 253 THR A O 1
ATOM 1963 N N . VAL A 1 254 ? 6.423 7.414 10.973 1.00 95.44 254 VAL A N 1
ATOM 1964 C CA . VAL A 1 254 ? 5.177 7.961 11.540 1.00 95.44 254 VAL A CA 1
ATOM 1965 C C . VAL A 1 254 ? 4.313 6.908 12.228 1.00 95.44 254 VAL A C 1
ATOM 1967 O O . VAL A 1 254 ? 3.593 7.244 13.164 1.00 95.44 254 VAL A O 1
ATOM 1970 N N . VAL A 1 255 ? 4.382 5.643 11.800 1.00 96.62 255 VAL A N 1
ATOM 1971 C CA . VAL A 1 255 ? 3.585 4.562 12.396 1.00 96.62 255 VAL A CA 1
ATOM 1972 C C . VAL A 1 255 ? 4.234 4.030 13.672 1.00 96.62 255 VAL A C 1
ATOM 1974 O O . VAL A 1 255 ? 3.533 3.894 14.667 1.00 96.62 255 VAL A O 1
ATOM 1977 N N . PHE A 1 256 ? 5.552 3.784 13.697 1.00 95.19 256 PHE A N 1
ATOM 1978 C CA . PHE A 1 256 ? 6.220 3.216 14.882 1.00 95.19 256 PHE A CA 1
ATOM 1979 C C . PHE A 1 256 ? 6.078 4.074 16.151 1.00 95.19 256 PHE A C 1
ATOM 1981 O O . PHE A 1 256 ? 5.781 3.503 17.198 1.00 95.19 256 PHE A O 1
ATOM 1988 N N . PRO A 1 257 ? 6.231 5.416 16.107 1.00 95.44 257 PRO A N 1
ATOM 1989 C CA . PRO A 1 257 ? 6.017 6.256 17.290 1.00 95.44 257 PRO A CA 1
ATOM 1990 C C . PRO A 1 257 ? 4.567 6.274 17.793 1.00 95.44 257 PRO A C 1
ATOM 1992 O O . PRO A 1 257 ? 4.321 6.644 18.935 1.00 95.44 257 PRO A O 1
ATOM 1995 N N . ALA A 1 258 ? 3.612 5.907 16.937 1.00 95.62 258 ALA A N 1
ATOM 1996 C CA . ALA A 1 258 ? 2.187 5.896 17.239 1.00 95.62 258 ALA A CA 1
ATOM 1997 C C . ALA A 1 258 ? 1.682 4.539 17.760 1.00 95.62 258 ALA A C 1
ATOM 1999 O O . ALA A 1 258 ? 0.503 4.418 18.108 1.00 95.62 258 ALA A O 1
ATOM 2000 N N . LEU A 1 259 ? 2.546 3.520 17.810 1.00 96.19 259 LEU A N 1
ATOM 2001 C CA . LEU A 1 259 ? 2.182 2.201 18.313 1.00 96.19 259 LEU A CA 1
ATOM 2002 C C . LEU A 1 259 ? 1.942 2.234 19.823 1.00 96.19 259 LEU A C 1
ATOM 2004 O O . LEU A 1 259 ? 2.580 2.983 20.565 1.00 96.19 259 LEU A O 1
ATOM 2008 N N . ARG A 1 260 ? 1.018 1.394 20.289 1.00 95.38 260 ARG A N 1
ATOM 2009 C CA . ARG A 1 260 ? 0.888 1.112 21.721 1.00 95.38 260 ARG A CA 1
ATOM 2010 C C . ARG A 1 260 ? 2.104 0.332 22.219 1.00 95.38 260 ARG A C 1
ATOM 2012 O O . ARG A 1 260 ? 2.777 -0.352 21.449 1.00 95.38 260 ARG A O 1
ATOM 2019 N N . SER A 1 261 ? 2.333 0.381 23.527 1.00 92.94 261 SER A N 1
ATOM 2020 C CA . SER A 1 261 ? 3.285 -0.528 24.159 1.00 92.94 261 SER A CA 1
ATOM 2021 C C . SER A 1 261 ? 2.849 -1.988 23.943 1.00 92.94 261 SER A C 1
ATOM 2023 O O . SER A 1 261 ? 1.643 -2.271 24.011 1.00 92.94 261 SER A O 1
ATOM 2025 N N . PRO A 1 262 ? 3.799 -2.904 23.688 1.00 91.56 262 PRO A N 1
ATOM 2026 C CA . PRO A 1 262 ? 3.501 -4.326 23.566 1.00 91.56 262 PRO A CA 1
ATOM 2027 C C . PRO A 1 262 ? 2.918 -4.859 24.881 1.00 91.56 262 PRO A C 1
ATOM 2029 O O . PRO A 1 262 ? 3.314 -4.420 25.965 1.00 91.56 262 PRO A O 1
ATOM 2032 N N . VAL A 1 263 ? 1.950 -5.775 24.789 1.00 89.94 263 VAL A N 1
ATOM 2033 C CA . VAL A 1 263 ? 1.305 -6.375 25.972 1.00 89.94 263 VAL A CA 1
ATOM 2034 C C . VAL A 1 263 ? 2.249 -7.357 26.663 1.00 89.94 263 VAL A C 1
ATOM 2036 O O . VAL A 1 263 ? 2.287 -7.423 27.892 1.00 89.94 263 VAL A O 1
ATOM 2039 N N . ASP A 1 264 ? 3.008 -8.115 25.876 1.00 92.50 264 ASP A N 1
ATOM 2040 C CA . ASP A 1 264 ? 3.896 -9.175 26.334 1.00 92.50 264 ASP A CA 1
ATOM 2041 C C . ASP A 1 264 ? 5.222 -9.199 25.554 1.00 92.50 264 ASP A C 1
ATOM 2043 O O . ASP A 1 264 ? 5.426 -8.479 24.575 1.00 92.50 264 ASP A O 1
ATOM 2047 N N . ALA A 1 265 ? 6.157 -10.027 26.031 1.00 92.56 265 ALA A N 1
ATOM 2048 C CA . ALA A 1 265 ? 7.470 -10.185 25.407 1.00 92.56 265 ALA A CA 1
ATOM 2049 C C . ALA A 1 265 ? 7.385 -10.807 24.001 1.00 92.56 265 ALA A C 1
ATOM 2051 O O . ALA A 1 265 ? 8.231 -10.524 23.159 1.00 92.56 265 ALA A O 1
ATOM 2052 N N . GLU A 1 266 ? 6.365 -11.627 23.738 1.00 91.56 266 GLU A N 1
ATOM 2053 C CA . GLU A 1 266 ? 6.152 -12.251 22.429 1.00 91.56 266 GLU A CA 1
ATOM 2054 C C . GLU A 1 266 ? 5.737 -11.206 21.382 1.00 91.56 266 GLU A C 1
ATOM 2056 O O . GLU A 1 266 ? 6.228 -11.198 20.255 1.00 91.56 266 GLU A O 1
ATOM 2061 N N . GLU A 1 267 ? 4.863 -10.271 21.749 1.00 91.00 267 GLU A N 1
ATOM 2062 C CA . GLU A 1 267 ? 4.484 -9.150 20.901 1.00 91.00 267 GLU A CA 1
ATOM 2063 C C . GLU A 1 267 ? 5.644 -8.191 20.642 1.00 91.00 267 GLU A C 1
ATOM 2065 O O . GLU A 1 267 ? 5.815 -7.751 19.503 1.00 91.00 267 GLU A O 1
ATOM 2070 N N . ASP A 1 268 ? 6.470 -7.919 21.652 1.00 93.31 268 ASP A N 1
ATOM 2071 C CA . ASP A 1 268 ? 7.683 -7.117 21.480 1.00 93.31 268 ASP A CA 1
ATOM 2072 C C . ASP A 1 268 ? 8.680 -7.787 20.514 1.00 93.31 268 ASP A C 1
ATOM 2074 O O . ASP A 1 268 ? 9.250 -7.136 19.628 1.00 93.31 268 ASP A O 1
ATOM 2078 N N . GLU A 1 269 ? 8.826 -9.113 20.602 1.00 94.69 269 GLU A N 1
ATOM 2079 C CA . GLU A 1 269 ? 9.626 -9.899 19.661 1.00 94.69 269 GLU A CA 1
ATOM 2080 C C . GLU A 1 269 ? 9.052 -9.825 18.238 1.00 94.69 269 GLU A C 1
ATOM 2082 O O . GLU A 1 269 ? 9.794 -9.555 17.288 1.00 94.69 269 GLU A O 1
ATOM 2087 N N . ARG A 1 270 ? 7.727 -9.953 18.072 1.00 93.50 270 ARG A N 1
ATOM 2088 C CA . ARG A 1 270 ? 7.056 -9.785 16.769 1.00 93.50 270 ARG A CA 1
ATOM 2089 C C . ARG A 1 270 ? 7.270 -8.393 16.179 1.00 93.50 270 ARG A C 1
ATOM 2091 O O . ARG A 1 270 ? 7.553 -8.269 14.984 1.00 93.50 270 ARG A O 1
ATOM 2098 N N . TYR A 1 271 ? 7.146 -7.340 16.986 1.00 93.81 271 TYR A N 1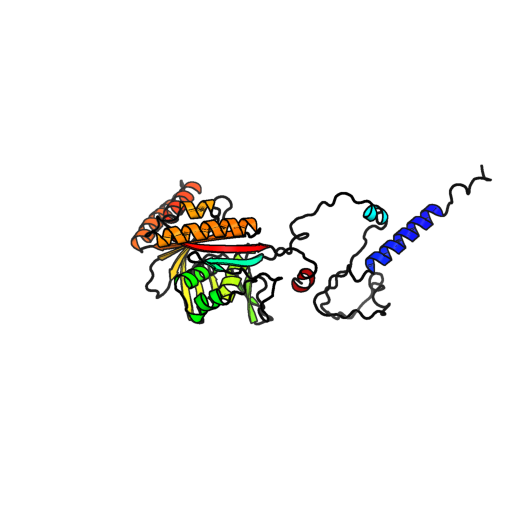
ATOM 2099 C CA . TYR A 1 271 ? 7.361 -5.957 16.549 1.00 93.81 271 TYR A CA 1
ATOM 2100 C C . TYR A 1 271 ? 8.816 -5.743 16.124 1.00 93.81 271 TYR A C 1
ATOM 2102 O O . TYR A 1 271 ? 9.087 -5.134 15.083 1.00 93.81 271 TYR A O 1
ATOM 2110 N N . THR A 1 272 ? 9.754 -6.311 16.880 1.00 94.44 272 THR A N 1
ATOM 2111 C CA . THR A 1 272 ? 11.183 -6.282 16.563 1.00 94.44 272 THR A CA 1
ATOM 2112 C C . THR A 1 272 ? 11.488 -7.025 15.261 1.00 94.44 272 THR A C 1
ATOM 2114 O O . THR A 1 272 ? 12.186 -6.480 14.402 1.00 94.44 272 THR A O 1
ATOM 2117 N N . ALA A 1 273 ? 10.917 -8.215 15.057 1.00 95.75 273 ALA A N 1
ATOM 2118 C CA . ALA A 1 273 ? 11.063 -8.990 13.825 1.00 95.75 273 ALA A CA 1
ATOM 2119 C C . ALA A 1 273 ? 10.525 -8.230 12.600 1.00 95.75 273 ALA A C 1
ATOM 2121 O O . ALA A 1 273 ? 11.213 -8.114 11.584 1.00 95.75 273 ALA A O 1
ATOM 2122 N N . MET A 1 274 ? 9.339 -7.617 12.701 1.00 95.12 274 MET A N 1
ATOM 2123 C CA . MET A 1 274 ? 8.786 -6.791 11.619 1.00 95.12 274 MET A CA 1
ATOM 2124 C C . MET A 1 274 ? 9.672 -5.581 11.306 1.00 95.12 274 MET A C 1
ATOM 2126 O O . MET A 1 274 ? 9.889 -5.266 10.136 1.00 95.12 274 MET A O 1
ATOM 2130 N N . LYS A 1 275 ? 10.248 -4.932 12.323 1.00 95.31 275 LYS A N 1
ATOM 2131 C CA . LYS A 1 275 ? 11.195 -3.827 12.121 1.00 95.31 275 LYS A CA 1
ATOM 2132 C C . LYS A 1 275 ? 12.468 -4.280 11.400 1.00 95.31 275 LYS A C 1
ATOM 2134 O O . LYS A 1 275 ? 12.968 -3.561 10.539 1.00 95.31 275 LYS A O 1
ATOM 2139 N N . GLN A 1 276 ? 12.979 -5.473 11.703 1.00 96.06 276 GLN A N 1
ATOM 2140 C CA . GLN A 1 276 ? 14.119 -6.050 10.985 1.00 96.06 276 GLN A CA 1
ATOM 2141 C C . GLN A 1 276 ? 13.766 -6.352 9.523 1.00 96.06 276 GLN A C 1
ATOM 2143 O O . GLN A 1 276 ? 14.510 -5.966 8.621 1.00 96.06 276 GLN A O 1
ATOM 2148 N N . HIS A 1 277 ? 12.606 -6.968 9.277 1.00 95.88 277 HIS A N 1
ATOM 2149 C CA . HIS A 1 277 ? 12.122 -7.243 7.923 1.00 95.88 277 HIS A CA 1
ATOM 2150 C C . HIS A 1 277 ? 11.915 -5.971 7.103 1.00 95.88 277 HIS A C 1
ATOM 2152 O O . HIS A 1 277 ? 12.252 -5.959 5.922 1.00 95.88 277 HIS A O 1
ATOM 2158 N N . LEU A 1 278 ? 11.450 -4.884 7.722 1.00 95.50 278 LEU A N 1
ATOM 2159 C CA . LEU A 1 278 ? 11.331 -3.585 7.066 1.00 95.50 278 LEU A CA 1
ATOM 2160 C C . LEU A 1 278 ? 12.678 -3.099 6.523 1.00 95.50 278 LEU A C 1
ATOM 2162 O O . LEU A 1 278 ? 12.763 -2.694 5.365 1.00 95.50 278 LEU A O 1
ATOM 2166 N N . VAL A 1 279 ? 13.736 -3.182 7.335 1.00 95.31 279 VAL A N 1
ATOM 2167 C CA . VAL A 1 279 ? 15.094 -2.800 6.917 1.00 95.31 279 VAL A CA 1
ATOM 2168 C C . VAL A 1 279 ? 15.587 -3.703 5.787 1.00 95.31 279 VAL A C 1
ATOM 2170 O O . VAL A 1 279 ? 16.169 -3.211 4.823 1.00 95.31 279 VAL A O 1
ATOM 2173 N N . THR A 1 280 ? 15.317 -5.011 5.862 1.00 94.44 280 THR A N 1
ATOM 2174 C CA . THR A 1 280 ? 15.653 -5.954 4.785 1.00 94.44 280 THR A CA 1
ATOM 2175 C C . THR A 1 280 ? 14.937 -5.600 3.481 1.00 94.44 280 THR A C 1
ATOM 2177 O O . THR A 1 280 ? 15.580 -5.486 2.444 1.00 94.44 280 THR A O 1
ATOM 2180 N N . TYR A 1 281 ? 13.625 -5.368 3.519 1.00 94.12 281 TYR A N 1
ATOM 2181 C CA . TYR A 1 281 ? 12.832 -5.033 2.335 1.00 94.12 281 TYR A CA 1
ATOM 2182 C C . TYR A 1 281 ? 13.270 -3.703 1.712 1.00 94.12 281 TYR A C 1
ATOM 2184 O O . TYR A 1 281 ? 13.391 -3.605 0.492 1.00 94.12 281 TYR A O 1
ATOM 2192 N N . ALA A 1 282 ? 13.574 -2.699 2.538 1.00 92.06 282 ALA A N 1
ATOM 2193 C CA . ALA A 1 282 ? 14.116 -1.430 2.064 1.00 92.06 282 ALA A CA 1
ATOM 2194 C C . ALA A 1 282 ? 15.494 -1.606 1.397 1.00 92.06 282 ALA A C 1
ATOM 2196 O O . ALA A 1 282 ? 15.743 -1.020 0.344 1.00 92.06 282 ALA A O 1
ATOM 2197 N N . ALA A 1 283 ? 16.370 -2.449 1.960 1.00 90.69 283 ALA A N 1
ATOM 2198 C CA . ALA A 1 283 ? 17.674 -2.771 1.372 1.00 90.69 283 ALA A CA 1
ATOM 2199 C C . ALA A 1 283 ? 17.563 -3.532 0.036 1.00 90.69 283 ALA A C 1
ATOM 2201 O O . ALA A 1 283 ? 18.423 -3.383 -0.829 1.00 90.69 283 ALA A O 1
ATOM 2202 N N . GLU A 1 284 ? 16.488 -4.299 -0.162 1.00 88.69 284 GLU A N 1
ATOM 2203 C CA . GLU A 1 284 ? 16.153 -4.945 -1.439 1.00 88.69 284 GLU A CA 1
ATOM 2204 C C . GLU A 1 284 ? 15.547 -3.976 -2.478 1.00 88.69 284 GLU A C 1
ATOM 2206 O O . GLU A 1 284 ? 15.277 -4.373 -3.611 1.00 88.69 284 GLU A O 1
ATOM 2211 N N . GLY A 1 285 ? 15.326 -2.705 -2.121 1.00 87.31 285 GLY A N 1
ATOM 2212 C CA . GLY A 1 285 ? 14.727 -1.701 -3.004 1.00 87.31 285 GLY A CA 1
ATOM 2213 C C . GLY A 1 285 ? 13.199 -1.775 -3.094 1.00 87.31 285 GLY A C 1
ATOM 2214 O O . GLY A 1 285 ? 12.611 -1.205 -4.018 1.00 87.31 285 GLY A O 1
ATOM 2215 N N . LEU A 1 286 ? 12.545 -2.465 -2.155 1.00 90.50 286 LEU A N 1
ATOM 2216 C CA . LEU A 1 286 ? 11.089 -2.457 -2.030 1.00 90.50 286 LEU A CA 1
ATOM 2217 C C . LEU A 1 286 ? 10.627 -1.167 -1.344 1.00 90.50 286 LEU A C 1
ATOM 2219 O O . LEU A 1 286 ? 11.274 -0.649 -0.433 1.00 90.50 286 LEU A O 1
ATOM 2223 N N . ARG A 1 287 ? 9.465 -0.664 -1.755 1.00 92.06 287 ARG A N 1
ATOM 2224 C CA . ARG A 1 287 ? 8.728 0.352 -1.009 1.00 92.06 287 ARG A CA 1
ATOM 2225 C C . ARG A 1 287 ? 7.956 -0.344 0.097 1.00 92.06 287 ARG A C 1
ATOM 2227 O O . ARG A 1 287 ? 7.191 -1.272 -0.160 1.00 92.06 287 ARG A O 1
ATOM 2234 N N . VAL A 1 288 ? 8.188 0.102 1.325 1.00 94.56 288 VAL A N 1
ATOM 2235 C CA . VAL A 1 288 ? 7.636 -0.526 2.521 1.00 94.56 288 VAL A CA 1
ATOM 2236 C C . VAL A 1 288 ? 6.661 0.422 3.195 1.00 94.56 288 VAL A C 1
ATOM 2238 O O . VAL A 1 288 ? 7.002 1.570 3.471 1.00 94.56 288 VAL A O 1
ATOM 2241 N N . LEU A 1 289 ? 5.456 -0.071 3.476 1.00 96.25 289 LEU A N 1
ATOM 2242 C CA . LEU A 1 289 ? 4.482 0.607 4.330 1.00 96.25 289 LEU A CA 1
ATOM 2243 C C . LEU A 1 289 ? 4.156 -0.273 5.529 1.00 96.25 289 LEU A C 1
ATOM 2245 O O . LEU A 1 289 ? 3.940 -1.479 5.381 1.00 96.25 289 LEU A O 1
ATOM 2249 N N . CYS A 1 290 ? 4.070 0.351 6.697 1.00 97.38 290 CYS A N 1
ATOM 2250 C CA . CYS A 1 290 ? 3.536 -0.252 7.905 1.00 97.38 290 CYS A CA 1
ATOM 2251 C C . CYS A 1 290 ? 2.011 -0.208 7.866 1.00 97.38 290 CYS A C 1
ATOM 2253 O O . CYS A 1 290 ? 1.428 0.820 7.523 1.00 97.38 290 CYS A O 1
ATOM 2255 N N . VAL A 1 291 ? 1.382 -1.316 8.246 1.00 97.94 291 VAL A N 1
ATOM 2256 C CA . VAL A 1 291 ? -0.066 -1.484 8.344 1.00 97.94 291 VAL A CA 1
ATOM 2257 C C . VAL A 1 291 ? -0.404 -1.702 9.808 1.00 97.94 291 VAL A C 1
ATOM 2259 O O . VAL A 1 291 ? 0.034 -2.674 10.428 1.00 97.94 291 VAL A O 1
ATOM 2262 N N . ALA A 1 292 ? -1.177 -0.782 10.361 1.00 97.25 292 ALA A N 1
ATOM 2263 C CA . ALA A 1 292 ? -1.577 -0.791 11.752 1.00 97.25 292 ALA A CA 1
ATOM 2264 C C . ALA A 1 292 ? -3.077 -0.525 11.872 1.00 97.25 292 ALA A C 1
ATOM 2266 O O . ALA A 1 292 ? -3.706 0.043 10.974 1.00 97.25 292 ALA A O 1
ATOM 2267 N N . GLN A 1 293 ? -3.665 -0.944 12.981 1.00 96.38 293 GLN A N 1
ATOM 2268 C CA . GLN A 1 293 ? -5.074 -0.699 13.253 1.00 96.38 293 GLN A CA 1
ATOM 2269 C C . GLN A 1 293 ? -5.314 -0.501 14.743 1.00 96.38 293 GLN A C 1
ATOM 2271 O O . GLN A 1 293 ? -4.488 -0.874 15.571 1.00 96.38 293 GLN A O 1
ATOM 2276 N N . ARG A 1 294 ? -6.458 0.072 15.094 1.00 95.25 294 ARG A N 1
ATOM 2277 C CA . ARG A 1 294 ? -6.896 0.197 16.480 1.00 95.25 294 ARG A CA 1
ATOM 2278 C C . ARG A 1 294 ? -8.398 0.027 16.563 1.00 95.25 294 ARG A C 1
ATOM 2280 O O . ARG A 1 294 ? -9.134 0.700 15.849 1.00 95.25 294 ARG A O 1
ATOM 2287 N N . GLU A 1 295 ? -8.840 -0.843 17.457 1.00 93.88 295 GLU A N 1
ATOM 2288 C CA . GLU A 1 295 ? -10.244 -0.909 17.843 1.00 93.88 295 GLU A CA 1
ATOM 2289 C C . GLU A 1 295 ? -10.535 0.221 18.835 1.00 93.88 295 GLU A C 1
ATOM 2291 O O . GLU A 1 295 ? -9.815 0.427 19.813 1.00 93.88 295 GLU A O 1
ATOM 2296 N N . LEU A 1 296 ? -11.570 0.994 18.539 1.00 94.19 296 LEU A N 1
ATOM 2297 C CA . LEU A 1 296 ? -12.043 2.128 19.310 1.00 94.19 296 LEU A CA 1
ATOM 2298 C C . LEU A 1 296 ? -13.378 1.753 19.949 1.00 94.19 296 LEU A C 1
ATOM 2300 O O . LEU A 1 296 ? -14.283 1.254 19.274 1.00 94.19 296 LEU A O 1
ATOM 2304 N N . SER A 1 297 ? -13.525 2.042 21.241 1.00 93.19 297 SER A N 1
ATOM 2305 C CA . SER A 1 297 ? -14.851 2.026 21.849 1.00 93.19 297 SER A CA 1
ATOM 2306 C C . SER A 1 297 ? -15.693 3.171 21.288 1.00 93.19 297 SER A C 1
ATOM 2308 O O . SER A 1 297 ? -15.163 4.226 20.917 1.00 93.19 297 SER A O 1
ATOM 2310 N N . ASP A 1 298 ? -17.011 2.971 21.253 1.00 91.69 298 ASP A N 1
ATOM 2311 C CA . ASP A 1 298 ? -17.939 3.996 20.775 1.00 91.69 298 ASP A CA 1
ATOM 2312 C C . ASP A 1 298 ? -17.793 5.295 21.584 1.00 91.69 298 ASP A C 1
ATOM 2314 O O . ASP A 1 298 ? -17.699 6.362 20.988 1.00 91.69 298 ASP A O 1
ATOM 2318 N N . ASP A 1 299 ? -17.616 5.210 22.908 1.00 93.25 299 ASP A N 1
ATOM 2319 C CA . ASP A 1 299 ? -17.408 6.381 23.775 1.00 93.25 299 ASP A CA 1
ATOM 2320 C C . ASP A 1 299 ? -16.168 7.203 23.383 1.00 93.25 299 ASP A C 1
ATOM 2322 O O . ASP A 1 299 ? -16.203 8.436 23.344 1.00 93.25 299 ASP A O 1
ATOM 2326 N N . VAL A 1 300 ? -15.050 6.526 23.085 1.00 94.12 300 VAL A N 1
ATOM 2327 C CA . VAL A 1 300 ? -13.797 7.188 22.689 1.00 94.12 300 VAL A CA 1
ATOM 2328 C C . VAL A 1 300 ? -13.966 7.855 21.329 1.00 94.12 300 VAL A C 1
ATOM 2330 O O . VAL A 1 300 ? -13.546 9.002 21.150 1.00 94.12 300 VAL A O 1
ATOM 2333 N N . TYR A 1 301 ? -14.597 7.157 20.384 1.00 95.62 301 TYR A N 1
ATOM 2334 C CA . TYR A 1 301 ? -14.871 7.700 19.061 1.00 95.62 301 TYR A CA 1
ATOM 2335 C C . TYR A 1 301 ? -15.818 8.903 19.128 1.00 95.62 301 TYR A C 1
ATOM 2337 O O . TYR A 1 301 ? -15.522 9.937 18.535 1.00 95.62 301 TYR A O 1
ATOM 2345 N N . GLU A 1 302 ? -16.924 8.812 19.864 1.00 95.44 302 GLU A N 1
ATOM 2346 C CA . GLU A 1 302 ? -17.915 9.884 19.976 1.00 95.44 302 GLU A CA 1
ATOM 2347 C C . GLU A 1 302 ? -17.331 11.131 20.644 1.00 95.44 302 GLU A C 1
ATOM 2349 O O . GLU A 1 302 ? -17.514 12.244 20.139 1.00 95.44 302 GLU A O 1
ATOM 2354 N N . ALA A 1 303 ? -16.553 10.957 21.717 1.00 95.81 303 ALA A N 1
ATOM 2355 C CA . ALA A 1 303 ? -15.871 12.060 22.387 1.00 95.81 303 ALA A CA 1
ATOM 2356 C C . ALA A 1 303 ? -14.852 12.757 21.470 1.00 95.81 303 ALA A C 1
ATOM 2358 O O . ALA A 1 303 ? -14.748 13.987 21.477 1.00 95.81 303 ALA A O 1
ATOM 2359 N N . TRP A 1 304 ? -14.100 11.994 20.671 1.00 96.94 304 TRP A N 1
ATOM 2360 C CA . TRP A 1 304 ? -13.170 12.558 19.694 1.00 96.94 304 TRP A CA 1
ATOM 2361 C C . TRP A 1 304 ? -13.904 13.230 18.523 1.00 96.94 304 TRP A C 1
ATOM 2363 O O . TRP A 1 304 ? -13.575 14.357 18.158 1.00 96.94 304 TRP A O 1
ATOM 2373 N N . ASN A 1 305 ? -14.947 12.597 17.984 1.00 96.19 305 ASN A N 1
ATOM 2374 C CA . ASN A 1 305 ? -15.715 13.109 16.852 1.00 96.19 305 ASN A CA 1
ATOM 2375 C C . ASN A 1 305 ? -16.426 14.423 17.204 1.00 96.19 305 ASN A C 1
ATOM 2377 O O . ASN A 1 305 ? -16.465 15.339 16.388 1.00 96.19 305 ASN A O 1
ATOM 2381 N N . ALA A 1 306 ? -16.922 14.563 18.438 1.00 95.25 306 ALA A N 1
ATOM 2382 C CA . ALA A 1 306 ? -17.479 15.821 18.928 1.00 95.25 306 ALA A CA 1
ATOM 2383 C C . ALA A 1 306 ? -16.444 16.962 18.897 1.00 95.25 306 ALA A C 1
ATOM 2385 O O . ALA A 1 306 ? -16.763 18.067 18.456 1.00 95.25 306 ALA A O 1
ATOM 2386 N N . LYS A 1 307 ? -15.193 16.693 19.304 1.00 95.00 307 LYS A N 1
ATOM 2387 C CA . LYS A 1 307 ? -14.092 17.671 19.223 1.00 95.00 307 LYS A CA 1
ATOM 2388 C C . LYS A 1 307 ? -13.740 18.002 17.774 1.00 95.00 307 LYS A C 1
ATOM 2390 O O . LYS A 1 307 ? -13.613 19.174 17.435 1.00 95.00 307 LYS A O 1
ATOM 2395 N N . TYR A 1 308 ? -13.627 16.982 16.924 1.00 95.06 308 TYR A N 1
ATOM 2396 C CA . TYR A 1 308 ? -13.302 17.147 15.510 1.00 95.06 308 TYR A CA 1
ATOM 2397 C C . TYR A 1 308 ? -14.361 17.976 14.768 1.00 95.06 308 TYR A C 1
ATOM 2399 O O . TYR A 1 308 ? -14.025 18.912 14.049 1.00 95.06 308 TYR A O 1
ATOM 2407 N N . LEU A 1 309 ? -15.649 17.696 14.984 1.00 93.75 309 LEU A N 1
ATOM 2408 C CA . LEU A 1 309 ? -16.749 18.449 14.374 1.00 93.75 309 LEU A CA 1
ATOM 2409 C C . LEU A 1 309 ? -16.828 19.893 14.883 1.00 93.75 309 LEU A C 1
ATOM 2411 O O . LEU A 1 309 ? -17.094 20.800 14.091 1.00 93.75 309 LEU A O 1
ATOM 2415 N N . ALA A 1 310 ? -16.578 20.115 16.177 1.00 93.06 310 ALA A N 1
ATOM 2416 C CA . ALA A 1 310 ? -16.530 21.457 16.751 1.00 93.06 310 ALA A CA 1
ATOM 2417 C C . ALA A 1 310 ? -15.410 22.294 16.115 1.00 93.06 310 ALA A C 1
ATOM 2419 O O . ALA A 1 310 ? -15.659 23.423 15.699 1.00 93.06 310 ALA A O 1
ATOM 2420 N N . ALA A 1 311 ? -14.218 21.712 15.965 1.00 92.38 311 ALA A N 1
ATOM 2421 C CA . ALA A 1 311 ? -13.085 22.351 15.303 1.00 92.38 311 ALA A CA 1
ATOM 2422 C C . ALA A 1 311 ? -13.353 22.591 13.806 1.00 92.38 311 ALA A C 1
ATOM 2424 O O . ALA A 1 311 ? -13.122 23.681 13.301 1.00 92.38 311 ALA A O 1
ATOM 2425 N N . LYS A 1 312 ? -13.941 21.620 13.097 1.00 91.31 312 LYS A N 1
ATOM 2426 C CA . LYS A 1 312 ? -14.255 21.743 11.661 1.00 91.31 312 LYS A CA 1
ATOM 2427 C C . LYS A 1 312 ? -15.310 22.811 11.349 1.00 91.31 312 LYS A C 1
ATOM 2429 O O . LYS A 1 312 ? -15.352 23.322 10.235 1.00 91.31 312 LYS A O 1
ATOM 2434 N N . THR A 1 313 ? -16.189 23.113 12.303 1.00 91.50 313 THR A N 1
ATOM 2435 C CA . THR A 1 313 ? -17.259 24.114 12.139 1.00 91.50 313 THR A CA 1
ATOM 2436 C C . THR A 1 313 ? -16.814 25.515 12.575 1.00 91.50 313 THR A C 1
ATOM 2438 O O . THR A 1 313 ? -17.443 26.504 12.200 1.00 91.50 313 THR A O 1
ATOM 2441 N N . ALA A 1 314 ? -15.750 25.621 13.373 1.00 91.69 314 ALA A N 1
ATOM 2442 C CA . ALA A 1 314 ? -15.236 26.896 13.851 1.00 91.69 314 ALA A CA 1
ATOM 2443 C C . ALA A 1 314 ? -14.509 27.660 12.732 1.00 91.69 314 ALA A C 1
ATOM 2445 O O . ALA A 1 314 ? -13.736 27.091 11.968 1.00 91.69 314 ALA A O 1
ATOM 2446 N N . SER A 1 315 ? -14.746 28.972 12.644 1.00 82.69 315 SER A N 1
ATOM 2447 C CA . SER A 1 315 ? -14.130 29.846 11.633 1.00 82.69 315 SER A CA 1
ATOM 2448 C C . SER A 1 315 ? -12.644 30.110 11.870 1.00 82.69 315 SER A C 1
ATOM 2450 O O . SER A 1 315 ? -11.925 30.423 10.927 1.00 82.69 315 SER A O 1
ATOM 2452 N N . ASP A 1 316 ? -12.206 30.004 13.125 1.00 85.50 316 ASP A N 1
ATOM 2453 C CA . ASP A 1 316 ? -10.865 30.400 13.565 1.00 85.50 316 ASP A CA 1
ATOM 2454 C C . ASP A 1 316 ? -9.898 29.205 13.632 1.00 85.50 316 ASP A C 1
ATOM 2456 O O . ASP A 1 316 ? -8.739 29.366 14.007 1.00 85.50 316 ASP A O 1
ATOM 2460 N N . THR A 1 317 ? -10.368 28.000 13.297 1.00 84.50 317 THR A N 1
ATOM 2461 C CA . THR A 1 317 ? -9.564 26.775 13.327 1.00 84.50 317 THR A CA 1
ATOM 2462 C C . THR A 1 317 ? -8.739 26.653 12.053 1.00 84.50 317 THR A C 1
ATOM 2464 O O . THR A 1 317 ? -9.273 26.684 10.944 1.00 84.50 317 THR A O 1
ATOM 2467 N N . THR A 1 318 ? -7.428 26.497 12.218 1.00 89.50 318 THR A N 1
ATOM 2468 C CA . THR A 1 318 ? -6.498 26.279 11.106 1.00 89.50 318 THR A CA 1
ATOM 2469 C C . THR A 1 318 ? -6.436 24.801 10.713 1.00 89.50 318 THR A C 1
ATOM 2471 O O . THR A 1 318 ? -6.842 23.921 11.475 1.00 89.50 318 THR A O 1
ATOM 2474 N N . GLU A 1 319 ? -5.910 24.499 9.523 1.00 86.62 319 GLU A N 1
ATOM 2475 C CA . GLU A 1 319 ? -5.693 23.105 9.105 1.00 86.62 319 GLU A CA 1
ATOM 2476 C C . GLU A 1 319 ? -4.761 22.362 10.076 1.00 86.62 319 GLU A C 1
ATOM 2478 O O . GLU A 1 319 ? -5.037 21.213 10.408 1.00 86.62 319 GLU A O 1
ATOM 2483 N N . ASP A 1 320 ? -3.750 23.044 10.627 1.00 87.50 320 ASP A N 1
ATOM 2484 C CA . ASP A 1 320 ? -2.822 22.492 11.622 1.00 87.50 320 ASP A CA 1
ATOM 2485 C C . ASP A 1 320 ? -3.525 22.056 12.921 1.00 87.50 320 ASP A C 1
ATOM 2487 O O . ASP A 1 320 ? -3.167 21.033 13.514 1.00 87.50 320 ASP A O 1
ATOM 2491 N N . ASP A 1 321 ? -4.546 22.802 13.356 1.00 89.56 321 ASP A N 1
ATOM 2492 C CA . ASP A 1 321 ? -5.335 22.466 14.545 1.00 89.56 321 ASP A CA 1
ATOM 2493 C C . ASP A 1 321 ? -6.169 21.196 14.319 1.00 89.56 321 ASP A C 1
ATOM 2495 O O . ASP A 1 321 ? -6.250 20.326 15.192 1.00 89.56 321 ASP A O 1
ATOM 2499 N N . LEU A 1 322 ? -6.771 21.059 13.131 1.00 91.19 322 LEU A N 1
ATOM 2500 C CA . LEU A 1 322 ? -7.485 19.839 12.743 1.00 91.19 322 LEU A CA 1
ATOM 2501 C C . LEU A 1 322 ? -6.527 18.652 12.671 1.00 91.19 322 LEU A C 1
ATOM 2503 O O . LEU A 1 322 ? -6.841 17.571 13.169 1.00 91.19 322 LEU A O 1
ATOM 2507 N N . ASP A 1 323 ? -5.347 18.869 12.106 1.00 90.62 323 ASP A N 1
ATOM 2508 C CA . ASP A 1 323 ? -4.294 17.873 11.991 1.00 90.62 323 ASP A CA 1
ATOM 2509 C C . ASP A 1 323 ? -3.817 17.378 13.361 1.00 90.62 323 ASP A C 1
ATOM 2511 O O . ASP A 1 323 ? -3.591 16.180 13.546 1.00 90.62 323 ASP A O 1
ATOM 2515 N N . ALA A 1 324 ? -3.714 18.268 14.351 1.00 91.88 324 ALA A N 1
ATOM 2516 C CA . ALA A 1 324 ? -3.407 17.897 15.730 1.00 91.88 324 ALA A CA 1
ATOM 2517 C C . ALA A 1 324 ? -4.496 16.991 16.332 1.00 91.88 324 ALA A C 1
ATOM 2519 O O . ALA A 1 324 ? -4.180 15.939 16.890 1.00 91.88 324 ALA A O 1
ATOM 2520 N N . ILE A 1 325 ? -5.777 17.326 16.135 1.00 94.44 325 ILE A N 1
ATOM 2521 C CA . ILE A 1 325 ? -6.906 16.496 16.591 1.00 94.44 325 ILE A CA 1
ATOM 2522 C C . ILE A 1 325 ? -6.895 15.122 15.906 1.00 94.44 325 ILE A C 1
ATOM 2524 O O . ILE A 1 325 ? -7.190 14.107 16.541 1.00 94.44 325 ILE A O 1
ATOM 2528 N N . VAL A 1 326 ? -6.553 15.058 14.618 1.00 94.56 326 VAL A N 1
ATOM 2529 C CA . VAL A 1 326 ? -6.424 13.785 13.893 1.00 94.56 326 VAL A CA 1
ATOM 2530 C C . VAL A 1 326 ? -5.252 12.966 14.440 1.00 94.56 326 VAL A C 1
ATOM 2532 O O . VAL A 1 326 ? -5.403 11.770 14.683 1.00 94.56 326 VAL A O 1
ATOM 2535 N N . ARG A 1 327 ? -4.104 13.590 14.721 1.00 92.94 327 ARG A N 1
ATOM 2536 C CA . ARG A 1 327 ? -2.949 12.892 15.310 1.00 92.94 327 ARG A CA 1
ATOM 2537 C C . ARG A 1 327 ? -3.278 12.282 16.671 1.00 92.94 327 ARG A C 1
ATOM 2539 O O . ARG A 1 327 ? -2.812 11.177 16.938 1.00 92.94 327 ARG A O 1
ATOM 2546 N N . ASP A 1 328 ? -4.119 12.929 17.479 1.00 94.12 328 ASP A N 1
ATOM 2547 C CA . ASP A 1 328 ? -4.539 12.413 18.789 1.00 94.12 328 ASP A CA 1
ATOM 2548 C C . ASP A 1 328 ? -5.250 11.051 18.688 1.00 94.12 328 ASP A C 1
ATOM 2550 O O . ASP A 1 328 ? -4.952 10.130 19.459 1.00 94.12 328 ASP A O 1
ATOM 2554 N N . ILE A 1 329 ? -6.163 10.879 17.719 1.00 95.94 329 ILE A N 1
ATOM 2555 C CA . ILE A 1 329 ? -6.849 9.592 17.500 1.00 95.94 329 ILE A CA 1
ATOM 2556 C C . ILE A 1 329 ? -5.966 8.565 16.787 1.00 95.94 329 ILE A C 1
ATOM 2558 O O . ILE A 1 329 ? -6.257 7.375 16.823 1.00 95.94 329 ILE A O 1
ATOM 2562 N N . GLU A 1 330 ? -4.860 8.970 16.181 1.00 95.75 330 GLU A N 1
ATOM 2563 C CA . GLU A 1 330 ? -3.939 8.060 15.499 1.00 95.75 330 GLU A CA 1
ATOM 2564 C C . GLU A 1 330 ? -2.841 7.504 16.409 1.00 95.75 330 GLU A C 1
ATOM 2566 O O . GLU A 1 330 ? -1.806 7.067 15.915 1.00 95.75 330 GLU A O 1
ATOM 2571 N N . THR A 1 331 ? -3.053 7.515 17.723 1.00 95.31 331 THR A N 1
ATOM 2572 C CA . THR A 1 331 ? -2.140 6.957 18.729 1.00 95.31 331 THR A CA 1
ATOM 2573 C C . THR A 1 331 ? -2.589 5.574 19.208 1.00 95.31 331 THR A C 1
ATOM 2575 O O . THR A 1 331 ? -3.721 5.159 18.970 1.00 95.31 331 THR A O 1
ATOM 2578 N N . GLN A 1 332 ? -1.715 4.858 19.923 1.00 95.38 332 GLN A N 1
ATOM 2579 C CA . GLN A 1 332 ? -1.984 3.528 20.495 1.00 95.38 332 GLN A CA 1
ATOM 2580 C C . GLN A 1 332 ? -2.384 2.472 19.451 1.00 95.38 332 GLN A C 1
ATOM 2582 O O . GLN A 1 332 ? -3.223 1.608 19.709 1.00 95.38 332 GLN A O 1
ATOM 2587 N N . LEU A 1 333 ? -1.802 2.557 18.258 1.00 96.38 333 LEU A N 1
ATOM 2588 C CA . LEU A 1 333 ? -2.064 1.622 17.168 1.00 96.38 333 LEU A CA 1
ATOM 2589 C C . LEU A 1 333 ? -1.438 0.247 17.458 1.00 96.38 333 LEU A C 1
ATOM 2591 O O . LEU A 1 333 ? -0.360 0.165 18.042 1.00 96.38 333 LEU A O 1
ATOM 2595 N N . ASP A 1 334 ? -2.087 -0.825 17.011 1.00 95.12 334 ASP A N 1
ATOM 2596 C CA . ASP A 1 334 ? -1.520 -2.173 16.952 1.00 95.12 334 ASP A CA 1
ATOM 2597 C C . ASP A 1 334 ? -0.901 -2.419 15.571 1.00 95.12 334 ASP A C 1
ATOM 2599 O O . ASP A 1 334 ? -1.571 -2.258 14.546 1.00 95.12 334 ASP A O 1
ATOM 2603 N N . LEU A 1 335 ? 0.376 -2.801 15.530 1.00 96.31 335 LEU A N 1
ATOM 2604 C CA . LEU A 1 335 ? 1.061 -3.137 14.284 1.00 96.31 335 LEU A CA 1
ATOM 2605 C C . LEU A 1 335 ? 0.614 -4.523 13.807 1.00 96.31 335 LEU A C 1
ATOM 2607 O O . LEU A 1 335 ? 0.926 -5.534 14.433 1.00 96.31 335 LEU A O 1
ATOM 2611 N N . VAL A 1 336 ? -0.080 -4.569 12.669 1.00 95.81 336 VAL A N 1
ATOM 2612 C CA . VAL A 1 336 ? -0.579 -5.820 12.076 1.00 95.81 336 VAL A CA 1
ATOM 2613 C C . VAL A 1 336 ? 0.474 -6.441 11.158 1.00 95.81 336 VAL A C 1
ATOM 2615 O O . VAL A 1 336 ? 0.682 -7.656 11.163 1.00 95.81 336 VAL A O 1
ATOM 2618 N N . GLY A 1 337 ? 1.148 -5.610 10.360 1.00 96.75 337 GLY A N 1
ATOM 2619 C CA . GLY A 1 337 ? 2.150 -6.078 9.412 1.00 96.75 337 GLY A CA 1
ATOM 2620 C C . GLY A 1 337 ? 2.843 -4.965 8.638 1.00 96.75 337 GLY A C 1
ATOM 2621 O O . GLY A 1 337 ? 2.581 -3.778 8.825 1.00 96.75 337 GLY A O 1
ATOM 2622 N N . ILE A 1 338 ? 3.719 -5.365 7.725 1.00 96.94 338 ILE A N 1
ATOM 2623 C CA . ILE A 1 338 ? 4.395 -4.497 6.762 1.00 96.94 338 ILE A CA 1
ATOM 2624 C C . ILE A 1 338 ? 4.224 -5.048 5.345 1.00 96.94 338 ILE A C 1
ATOM 2626 O O . ILE A 1 338 ? 4.131 -6.257 5.125 1.00 96.94 338 ILE A O 1
ATOM 2630 N N . THR A 1 339 ? 4.203 -4.150 4.371 1.00 95.94 339 THR A N 1
ATOM 2631 C CA . THR A 1 339 ? 4.081 -4.465 2.941 1.00 95.94 339 THR A CA 1
ATOM 2632 C C . THR A 1 339 ? 5.413 -4.254 2.230 1.00 95.94 339 THR A C 1
ATOM 2634 O O . THR A 1 339 ? 6.250 -3.492 2.696 1.00 95.94 339 THR A O 1
ATOM 2637 N N . GLY A 1 340 ? 5.624 -4.918 1.101 1.00 93.44 340 GLY A N 1
ATOM 2638 C CA . GLY A 1 340 ? 6.782 -4.735 0.236 1.00 93.44 340 GLY A CA 1
ATOM 2639 C C . GLY A 1 340 ? 6.330 -4.707 -1.216 1.00 93.44 340 GLY A C 1
ATOM 2640 O O . GLY A 1 340 ? 6.131 -5.760 -1.833 1.00 93.44 340 GLY A O 1
ATOM 2641 N N . THR A 1 341 ? 6.157 -3.503 -1.758 1.00 89.88 341 THR A N 1
ATOM 2642 C CA . THR A 1 341 ? 5.825 -3.289 -3.169 1.00 89.88 341 THR A CA 1
ATOM 2643 C C . THR A 1 341 ? 7.071 -2.897 -3.954 1.00 89.88 341 THR A C 1
ATOM 2645 O O . THR A 1 341 ? 8.026 -2.341 -3.417 1.00 89.88 341 THR A O 1
ATOM 2648 N N . THR A 1 342 ? 7.103 -3.194 -5.247 1.00 85.81 342 THR A N 1
ATOM 2649 C CA . THR A 1 342 ? 8.195 -2.766 -6.122 1.00 85.81 342 THR A CA 1
ATOM 2650 C C . THR A 1 342 ? 7.657 -2.188 -7.411 1.00 85.81 342 THR A C 1
ATOM 2652 O O . THR A 1 342 ? 6.608 -2.592 -7.904 1.00 85.81 342 THR A O 1
ATOM 2655 N N . LEU A 1 343 ? 8.394 -1.229 -7.949 1.00 78.62 343 LEU A N 1
ATOM 2656 C CA . LEU A 1 343 ? 8.118 -0.671 -9.256 1.00 78.62 343 LEU A CA 1
ATOM 2657 C C . LEU A 1 343 ? 8.728 -1.607 -10.295 1.00 78.62 343 LEU A C 1
ATOM 2659 O O . LEU A 1 343 ? 9.924 -1.902 -10.249 1.00 78.62 343 LEU A O 1
ATOM 2663 N N . LEU A 1 344 ? 7.915 -2.064 -11.237 1.00 71.75 344 LEU A N 1
ATOM 2664 C CA . LEU A 1 344 ? 8.382 -2.935 -12.295 1.00 71.75 344 LEU A CA 1
ATOM 2665 C C . LEU A 1 344 ? 9.388 -2.181 -13.175 1.00 71.75 344 LEU A C 1
ATOM 2667 O O . LEU A 1 344 ? 9.085 -1.156 -13.794 1.00 71.75 344 LEU A O 1
ATOM 2671 N N . VAL A 1 345 ? 10.615 -2.695 -13.190 1.00 66.00 345 VAL A N 1
ATOM 2672 C CA . VAL A 1 345 ? 11.709 -2.192 -14.020 1.00 66.00 345 VAL A CA 1
ATOM 2673 C C . VAL A 1 345 ? 11.502 -2.692 -15.446 1.00 66.00 345 VAL A C 1
ATOM 2675 O O . VAL A 1 345 ? 11.166 -3.861 -15.657 1.00 66.00 345 VAL A O 1
ATOM 2678 N N . MET A 1 346 ? 11.742 -1.818 -16.423 1.00 59.81 346 MET A N 1
ATOM 2679 C CA . MET A 1 346 ? 11.749 -2.154 -17.847 1.00 59.81 346 MET A CA 1
ATOM 2680 C C . MET A 1 346 ? 12.908 -3.121 -18.151 1.00 59.81 346 MET A C 1
ATOM 2682 O O . MET A 1 346 ? 13.984 -2.719 -18.578 1.00 59.81 346 MET A O 1
ATOM 2686 N N . THR A 1 347 ? 12.712 -4.417 -17.905 1.00 52.41 347 THR A N 1
ATOM 2687 C CA . THR A 1 347 ? 13.682 -5.483 -18.219 1.00 52.41 347 THR A CA 1
ATOM 2688 C C . THR A 1 347 ? 13.251 -6.223 -19.479 1.00 52.41 347 THR A C 1
ATOM 2690 O O . THR A 1 347 ? 12.063 -6.472 -19.640 1.00 52.41 347 THR A O 1
ATOM 2693 N N . TYR A 1 348 ? 14.182 -6.595 -20.366 1.00 39.03 348 TYR A N 1
ATOM 2694 C CA . TYR A 1 348 ? 13.922 -7.200 -21.692 1.00 39.03 348 TYR A CA 1
ATOM 2695 C C . TYR A 1 348 ? 12.809 -8.296 -21.737 1.00 39.03 348 TYR A C 1
ATOM 2697 O O . TYR A 1 348 ? 12.057 -8.324 -22.709 1.00 39.03 348 TYR A O 1
ATOM 2705 N N . PRO A 1 349 ? 12.578 -9.139 -20.701 1.00 42.16 349 PRO A N 1
ATOM 2706 C CA . PRO A 1 349 ? 11.415 -10.045 -20.643 1.00 42.16 349 PRO A CA 1
ATOM 2707 C C . PRO A 1 349 ? 10.079 -9.376 -20.254 1.00 42.16 349 PRO A C 1
ATOM 2709 O O . PRO A 1 349 ? 9.022 -9.799 -20.721 1.00 42.16 349 PRO A O 1
ATOM 2712 N N . ALA A 1 350 ? 10.111 -8.344 -19.410 1.00 34.47 350 ALA A N 1
ATOM 2713 C CA . ALA A 1 350 ? 8.943 -7.599 -18.939 1.00 34.47 350 ALA A CA 1
ATOM 2714 C C . ALA A 1 350 ? 8.335 -6.687 -20.023 1.00 34.47 350 ALA A C 1
ATOM 2716 O O . ALA A 1 350 ? 7.139 -6.416 -19.994 1.00 34.47 350 ALA A O 1
ATOM 2717 N N . TRP A 1 351 ? 9.111 -6.302 -21.046 1.00 38.62 351 TRP A N 1
ATOM 2718 C CA . TRP A 1 351 ? 8.602 -5.584 -22.228 1.00 38.62 351 TRP A CA 1
ATOM 2719 C C . TRP A 1 351 ? 7.525 -6.366 -23.002 1.00 38.62 351 TRP A C 1
ATOM 2721 O O . TRP A 1 351 ? 6.703 -5.755 -23.674 1.00 38.62 351 TRP A O 1
ATOM 2731 N N . LYS A 1 352 ? 7.490 -7.706 -22.902 1.00 36.69 352 LYS A N 1
ATOM 2732 C CA . LYS A 1 352 ? 6.485 -8.544 -23.587 1.00 36.69 352 LYS A CA 1
ATOM 2733 C C . LYS A 1 352 ? 5.158 -8.692 -22.836 1.00 36.69 352 LYS A C 1
ATOM 2735 O O . LYS A 1 352 ? 4.237 -9.265 -23.410 1.00 36.69 352 LYS A O 1
ATOM 2740 N N . GLN A 1 353 ? 5.085 -8.272 -21.570 1.00 35.03 353 GLN A N 1
ATOM 2741 C CA . GLN A 1 353 ? 3.928 -8.522 -20.696 1.00 35.03 353 GLN A CA 1
ATOM 2742 C C . GLN A 1 353 ? 3.115 -7.263 -20.359 1.00 35.03 353 GLN A C 1
ATOM 2744 O O . GLN A 1 353 ? 1.973 -7.400 -19.934 1.00 35.03 353 GLN A O 1
ATOM 2749 N N . THR A 1 354 ? 3.679 -6.064 -20.533 1.00 35.91 354 THR A N 1
ATOM 2750 C CA . THR A 1 354 ? 3.083 -4.805 -20.035 1.00 35.91 354 THR A CA 1
ATOM 2751 C C . THR A 1 354 ? 2.338 -3.985 -21.103 1.00 35.91 354 THR A C 1
ATOM 2753 O O . THR A 1 354 ? 1.900 -2.873 -20.821 1.00 35.91 354 THR A O 1
ATOM 2756 N N . LEU A 1 355 ? 2.183 -4.511 -22.319 1.00 35.50 355 LEU A N 1
ATOM 2757 C CA . LEU A 1 355 ? 1.390 -3.947 -23.421 1.00 35.50 355 LEU A CA 1
ATOM 2758 C C . LEU A 1 355 ? 0.602 -5.077 -24.082 1.00 35.50 355 LEU A C 1
ATOM 2760 O O . LEU A 1 355 ? -0.504 -4.786 -24.587 1.00 35.50 355 LEU A O 1
#

Foldseek 3Di:
DVVCPPVPPPCPVVVVVVVLVVLQVVQQPDPLQKFWADDDDDDPDDPPPPPPPPDDDDDDDDPPPTPIDTDHDPDSVCSVVVVVDDDDDDDCPPTFFLLAKAFAWKFFLLRIFRPDPDDQPPPVPDPLRHYRGDGPVLLCVCQVVVPPLSLVQLLLLQQQAPKAWDQDPPPRDTQIDDPRSNSSNSQSVSVVSQWHFDGDDCQKTWTGRNNRIKIKGWPDWADDDPVQQKTWTWIQIPPDPAGIKIKMKGDPVRQVVQAADDPDPSLVSSVVSQVVVQVVLVVVVWDKMWIWMDGDDPVRVVVLVVVLVVLVPDPPRDPVNSVVSVSVVSHNIGTGIMTTMHGHTPDPVVSNPSD

Organism: Aphanomyces astaci (NCBI:txid112090)

pLDDT: mean 81.73, std 19.88, range [26.77, 97.94]